Protein AF-A0A7S1STU2-F1 (afdb_monomer_lite)

Organism: NCBI:txid63592

Radius of gyration: 43.23 Å; chains: 1; bounding box: 69×35×145 Å

pLDDT: mean 74.56, std 16.42, range [31.19, 96.56]

InterPro domains:
  IPR001893 Cysteine-rich Golgi apparatus protein 1 repeat [PF00839] (4-63)
  IPR039728 Golgi apparatus protein 1 [PTHR11884] (2-192)

Foldseek 3Di:
DDDPVVVVVVVVLVLVCQQFQVSQVQLCVQCVVVCVVFPDPVVCPPHNGNSSLLRCLQCLVVGDPSNNVSLLVSLLQCLQLPDAPGRNQPLCNVVCVVFVVPVPDDSVPDHGCSSLVRCVVVLLPRDPSNNCNSCPDPVVSVVVSVVVCVVRVCPPPVVVVVVVVVVVVVVVCVVVVVVVCCVVVVVVVVVVVVVVVVVVPCPVVVVVCVVVVVVVVVVVVVVVCVVVVVVVVPDDDDDDDDD

Sequence (243 aa):
DFPPECFNAMEEVIEKSSTRFYLNPRVKTMCNEDVNRFCRWSDMGSDPDSSILSCLAKKIQETQPECRRELVRVVRLQLWRYKAGMPLTSPCDGDAMRFCEIGTVAGPFLQSGYVSNCLMKNSAEVSRGCWALISLPDSEGVRAAAKLEAKYWHKEFAEEHSKEWLRTVANDVEGKLHQRLHGSLQQQVERDVERAFKKSGPAWMMPILIICGGLVALGGVAWYSYVKGHIRSGVTVVKDGRA

Structure (mmCIF, N/CA/C/O backbone):
data_AF-A0A7S1STU2-F1
#
_entry.id   AF-A0A7S1STU2-F1
#
loop_
_atom_site.group_PDB
_atom_site.id
_atom_site.type_symbol
_atom_site.label_atom_id
_atom_site.label_alt_id
_atom_site.label_comp_id
_atom_site.label_asym_id
_atom_site.label_entity_id
_atom_site.label_seq_id
_atom_site.pdbx_PDB_ins_code
_atom_site.Cartn_x
_atom_site.Cartn_y
_atom_site.Cartn_z
_atom_site.occupancy
_atom_site.B_iso_or_equiv
_atom_site.auth_seq_id
_atom_site.auth_comp_id
_atom_site.auth_asym_id
_atom_site.auth_atom_id
_atom_site.pdbx_PDB_model_num
ATOM 1 N N . ASP A 1 1 ? 9.498 10.107 -34.490 1.00 71.38 1 ASP A N 1
ATOM 2 C CA . ASP A 1 1 ? 9.266 8.905 -33.665 1.00 71.38 1 ASP A CA 1
ATOM 3 C C . ASP A 1 1 ? 10.254 8.834 -32.520 1.00 71.38 1 ASP A C 1
ATOM 5 O O . ASP A 1 1 ? 11.380 9.297 -32.664 1.00 71.38 1 ASP A O 1
ATOM 9 N N . PHE A 1 2 ? 9.809 8.344 -31.366 1.00 72.88 2 PHE A N 1
ATOM 10 C CA . PHE A 1 2 ? 10.649 8.203 -30.178 1.00 72.88 2 PHE A CA 1
ATOM 11 C C . PHE A 1 2 ? 11.538 6.948 -30.323 1.00 72.88 2 PHE A C 1
ATOM 13 O O . PHE A 1 2 ? 10.978 5.882 -30.587 1.00 72.88 2 PHE A O 1
ATOM 20 N N . PRO A 1 3 ? 12.883 7.032 -30.203 1.00 91.25 3 PRO A N 1
ATOM 21 C CA . PRO A 1 3 ? 13.769 5.893 -30.459 1.00 91.25 3 PRO A CA 1
ATOM 22 C C . PRO A 1 3 ? 13.502 4.705 -29.517 1.00 91.25 3 PRO A C 1
ATOM 24 O O . PRO A 1 3 ? 13.367 4.918 -28.305 1.00 91.25 3 PRO A O 1
ATOM 27 N N . PRO A 1 4 ? 13.462 3.459 -30.026 1.00 86.38 4 PRO A N 1
ATOM 28 C CA . PRO A 1 4 ? 13.152 2.282 -29.213 1.00 86.38 4 PRO A CA 1
ATOM 29 C C . PRO A 1 4 ? 14.193 2.028 -28.113 1.00 86.38 4 PRO A C 1
ATOM 31 O O . PRO A 1 4 ? 13.844 1.576 -27.024 1.00 86.38 4 PRO A O 1
ATOM 34 N N . GLU A 1 5 ? 15.459 2.378 -28.337 1.00 90.88 5 GLU A N 1
ATOM 35 C CA . GLU A 1 5 ? 16.525 2.253 -27.338 1.00 90.88 5 GLU A CA 1
ATOM 36 C C . GLU A 1 5 ? 16.286 3.189 -26.148 1.00 90.88 5 GLU A C 1
ATOM 38 O O . GLU A 1 5 ? 16.468 2.801 -24.994 1.00 90.88 5 GLU A O 1
ATOM 43 N N . CYS A 1 6 ? 15.826 4.414 -26.422 1.00 84.62 6 CYS A N 1
ATOM 44 C CA . CYS A 1 6 ? 15.496 5.388 -25.386 1.00 84.62 6 CYS A CA 1
ATOM 45 C C . CYS A 1 6 ? 14.267 4.940 -24.583 1.00 84.62 6 CYS A C 1
ATOM 47 O O . CYS A 1 6 ? 14.261 5.041 -23.357 1.00 84.62 6 CYS A O 1
ATOM 49 N N . PHE A 1 7 ? 13.264 4.376 -25.260 1.00 80.25 7 PHE A N 1
ATOM 50 C CA . PHE A 1 7 ? 12.076 3.814 -24.616 1.00 80.25 7 PHE A CA 1
ATOM 51 C C . PHE A 1 7 ? 12.419 2.680 -23.649 1.00 80.25 7 PHE A C 1
ATOM 53 O O . PHE A 1 7 ? 12.007 2.715 -22.491 1.00 80.25 7 PHE A O 1
ATOM 60 N N . ASN A 1 8 ? 13.237 1.724 -24.089 1.00 81.31 8 ASN A N 1
ATOM 61 C CA . ASN A 1 8 ? 13.649 0.598 -23.255 1.00 81.31 8 ASN A CA 1
ATOM 62 C C . ASN A 1 8 ? 14.482 1.054 -22.049 1.00 81.31 8 ASN A C 1
ATOM 64 O O . ASN A 1 8 ? 14.244 0.598 -20.931 1.00 81.31 8 ASN A O 1
ATOM 68 N N . ALA A 1 9 ? 15.407 1.998 -22.252 1.00 86.12 9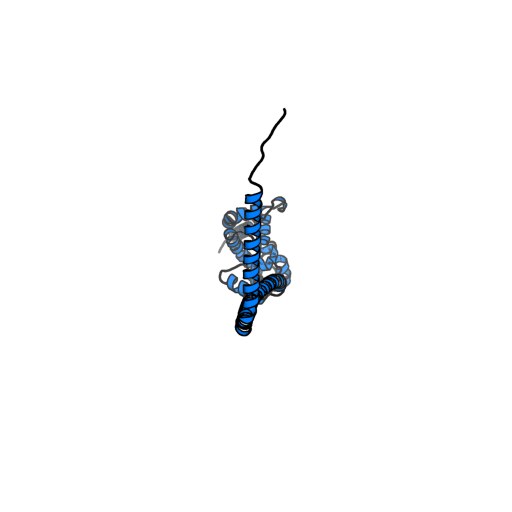 ALA A N 1
ATOM 69 C CA . ALA A 1 9 ? 16.196 2.567 -21.162 1.00 86.12 9 ALA A CA 1
ATOM 70 C C . ALA A 1 9 ? 15.313 3.293 -20.130 1.00 86.12 9 ALA A C 1
ATOM 72 O O . ALA A 1 9 ? 15.545 3.190 -18.925 1.00 86.12 9 ALA A O 1
ATOM 73 N N . MET A 1 10 ? 14.277 4.006 -20.581 1.00 76.69 10 MET A N 1
ATOM 74 C CA . MET A 1 10 ? 13.321 4.654 -19.683 1.00 76.69 10 MET A CA 1
ATOM 75 C C . MET A 1 10 ? 12.500 3.644 -18.878 1.00 76.69 10 MET A C 1
ATOM 77 O O . MET A 1 10 ? 12.377 3.812 -17.665 1.00 76.69 10 MET A O 1
ATOM 81 N N . GLU A 1 11 ? 11.961 2.602 -19.513 1.00 75.69 11 GLU A N 1
ATOM 82 C CA . GLU A 1 11 ? 11.193 1.562 -18.812 1.00 75.69 11 GLU A CA 1
ATOM 83 C C . GLU A 1 11 ? 12.061 0.822 -17.779 1.00 75.69 11 GLU A C 1
ATOM 85 O O . GLU A 1 11 ? 11.609 0.604 -16.655 1.00 75.69 11 GLU A O 1
ATOM 90 N N . GLU A 1 12 ? 13.337 0.550 -18.078 1.00 84.62 12 GLU A N 1
ATOM 91 C CA . GLU A 1 12 ? 14.275 -0.040 -17.112 1.00 84.62 12 GLU A CA 1
ATOM 92 C C . GLU A 1 12 ? 14.489 0.857 -15.880 1.00 84.62 12 GLU A C 1
ATOM 94 O O . GLU A 1 12 ? 14.479 0.387 -14.737 1.00 84.62 12 GLU A O 1
ATOM 99 N N . VAL A 1 13 ? 14.670 2.165 -16.090 1.00 81.62 13 VAL A N 1
ATOM 100 C CA . VAL A 1 13 ? 14.821 3.133 -14.993 1.00 81.62 13 VAL A CA 1
ATOM 101 C C . VAL A 1 13 ? 13.545 3.208 -14.157 1.00 81.62 13 VAL A C 1
ATOM 103 O O . VAL A 1 13 ? 13.618 3.214 -12.924 1.00 81.62 13 VAL A O 1
ATOM 106 N N . ILE A 1 14 ? 12.377 3.228 -14.804 1.00 77.19 14 ILE A N 1
ATOM 107 C CA . ILE A 1 14 ? 11.076 3.237 -14.128 1.00 77.19 14 ILE A CA 1
ATOM 108 C C . ILE A 1 14 ? 10.929 1.976 -13.273 1.00 77.19 14 ILE A C 1
ATOM 110 O O . ILE A 1 14 ? 10.637 2.084 -12.079 1.00 77.19 14 ILE A O 1
ATOM 114 N N . GLU A 1 15 ? 11.209 0.800 -13.829 1.00 80.19 15 GLU A N 1
ATOM 115 C CA . GLU A 1 15 ? 11.114 -0.474 -13.119 1.00 80.19 15 GLU A CA 1
ATOM 116 C C . GLU A 1 15 ? 12.053 -0.526 -11.905 1.00 80.19 15 GLU A C 1
ATOM 118 O O . GLU A 1 15 ? 11.617 -0.810 -10.784 1.00 80.19 15 GLU A O 1
ATOM 123 N N . LYS A 1 16 ? 13.325 -0.154 -12.075 1.00 84.44 16 LYS A N 1
ATOM 124 C CA . LYS A 1 16 ? 14.280 -0.088 -10.958 1.00 84.44 16 LYS A CA 1
ATOM 125 C C . LYS A 1 16 ? 13.827 0.895 -9.884 1.00 84.44 16 LYS A C 1
ATOM 127 O O . LYS A 1 16 ? 13.886 0.575 -8.698 1.00 84.44 16 LYS A O 1
ATOM 132 N N . SER A 1 17 ? 13.336 2.070 -10.279 1.00 78.75 17 SER A N 1
ATOM 133 C CA . SER A 1 17 ? 12.831 3.064 -9.328 1.00 78.75 17 SER A CA 1
ATOM 134 C C . SER A 1 17 ? 11.609 2.557 -8.562 1.00 78.75 17 SER A C 1
ATOM 136 O O . SER A 1 17 ? 11.447 2.859 -7.390 1.00 78.75 17 SER A O 1
ATOM 138 N N . SER A 1 18 ? 10.773 1.727 -9.180 1.00 80.25 18 SER A N 1
ATOM 139 C CA . SER A 1 18 ? 9.541 1.226 -8.570 1.00 80.25 18 SER A CA 1
ATOM 140 C C . SER A 1 18 ? 9.755 0.093 -7.555 1.00 80.25 18 SER A C 1
ATOM 142 O O . SER A 1 18 ? 8.873 -0.174 -6.736 1.00 80.25 18 SER A O 1
ATOM 144 N N . THR A 1 19 ? 10.929 -0.543 -7.578 1.00 88.06 19 THR A N 1
ATOM 145 C CA . THR A 1 19 ? 11.264 -1.698 -6.732 1.00 88.06 19 THR A CA 1
ATOM 146 C C . THR A 1 19 ? 12.280 -1.386 -5.635 1.00 88.06 19 THR A C 1
ATOM 148 O O . THR A 1 19 ? 12.422 -2.177 -4.710 1.00 88.06 19 THR A O 1
ATOM 151 N N . ARG A 1 20 ? 12.962 -0.235 -5.692 1.00 90.25 20 ARG A N 1
ATOM 152 C CA . ARG A 1 20 ? 14.055 0.125 -4.775 1.00 90.25 20 ARG A CA 1
ATOM 153 C C . ARG A 1 20 ? 13.712 1.321 -3.899 1.00 90.25 20 ARG A C 1
ATOM 155 O O . ARG A 1 20 ? 13.418 2.408 -4.401 1.00 90.25 20 ARG A O 1
ATOM 162 N N . PHE A 1 21 ? 13.800 1.155 -2.584 1.00 92.62 21 PHE A N 1
ATOM 163 C CA . PHE A 1 21 ? 13.567 2.223 -1.615 1.00 92.62 21 PHE A CA 1
ATOM 164 C C . PHE A 1 21 ? 14.488 3.431 -1.838 1.00 92.62 21 PHE A C 1
ATOM 166 O O . PHE A 1 21 ? 14.012 4.567 -1.915 1.00 92.62 21 PHE A O 1
ATOM 173 N N . TYR A 1 22 ? 15.793 3.213 -2.017 1.00 90.88 22 TYR A N 1
ATOM 174 C CA . TYR A 1 22 ? 16.765 4.303 -2.152 1.00 90.88 22 TYR A CA 1
ATOM 175 C C . TYR A 1 22 ? 16.643 5.094 -3.460 1.00 90.88 22 TYR A C 1
ATOM 177 O O . TYR A 1 22 ? 17.135 6.222 -3.524 1.00 90.88 22 TYR A O 1
ATOM 185 N N . LEU A 1 23 ? 15.950 4.553 -4.468 1.00 88.44 23 LEU A N 1
ATOM 186 C CA . LEU A 1 23 ? 15.658 5.243 -5.729 1.00 88.44 23 LEU A CA 1
ATOM 187 C C . LEU A 1 23 ? 14.374 6.090 -5.678 1.00 88.44 23 LEU A C 1
ATOM 189 O O . LEU A 1 23 ? 14.027 6.738 -6.663 1.00 88.44 23 LEU A O 1
ATOM 193 N N . ASN A 1 24 ? 13.693 6.147 -4.528 1.00 86.56 24 ASN A N 1
ATOM 194 C CA . ASN A 1 24 ? 12.531 7.003 -4.303 1.00 86.56 24 ASN A CA 1
ATOM 195 C C . ASN A 1 24 ? 12.865 8.113 -3.294 1.00 86.56 24 ASN A C 1
ATOM 197 O O . ASN A 1 24 ? 12.570 7.962 -2.110 1.00 86.56 24 ASN A O 1
ATOM 201 N N . PRO A 1 25 ? 13.431 9.260 -3.713 1.00 88.31 25 PRO A N 1
ATOM 202 C CA . PRO A 1 25 ? 13.940 10.270 -2.783 1.00 88.31 25 PRO A CA 1
ATOM 203 C C . PRO A 1 25 ? 12.862 10.814 -1.836 1.00 88.31 25 PRO A C 1
ATOM 205 O O . PRO A 1 25 ? 13.122 10.980 -0.651 1.00 88.31 25 PRO A O 1
ATOM 208 N N . ARG A 1 26 ? 11.629 11.028 -2.318 1.00 86.56 26 ARG A N 1
ATOM 209 C CA . ARG A 1 26 ? 10.515 11.481 -1.465 1.00 86.56 26 ARG A CA 1
ATOM 210 C C . ARG A 1 26 ? 10.109 10.433 -0.428 1.00 86.56 26 ARG A C 1
ATOM 212 O O . ARG A 1 26 ? 9.982 10.768 0.744 1.00 86.56 26 ARG A O 1
ATOM 219 N N . VAL A 1 27 ? 9.957 9.175 -0.849 1.00 90.81 27 VAL A N 1
ATOM 220 C CA . VAL A 1 27 ? 9.624 8.059 0.054 1.00 90.81 27 VAL A CA 1
ATOM 221 C C . VAL A 1 27 ? 10.736 7.882 1.081 1.00 90.81 27 VAL A C 1
ATOM 223 O O . VAL A 1 27 ? 10.457 7.838 2.271 1.00 90.81 27 VAL A O 1
ATOM 226 N N . LYS A 1 28 ? 11.998 7.873 0.644 1.00 93.44 28 LYS A N 1
ATOM 227 C CA . LYS A 1 28 ? 13.162 7.756 1.522 1.00 93.44 28 LYS A CA 1
ATOM 228 C C . LYS A 1 28 ? 13.169 8.830 2.604 1.00 93.44 28 LYS A C 1
ATOM 230 O O . LYS A 1 28 ? 13.309 8.501 3.777 1.00 93.44 28 LYS A O 1
ATOM 235 N N . THR A 1 29 ? 13.012 10.096 2.220 1.00 93.12 29 THR A N 1
ATOM 236 C CA . THR A 1 29 ? 13.060 11.210 3.173 1.00 93.12 29 THR A CA 1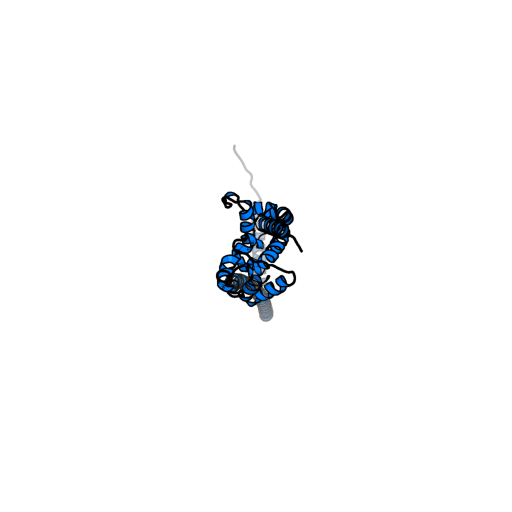
ATOM 237 C C . THR A 1 29 ? 11.903 11.152 4.167 1.00 93.12 29 THR A C 1
ATOM 239 O O . THR A 1 29 ? 12.126 11.375 5.350 1.00 93.12 29 THR A O 1
ATOM 242 N N . MET A 1 30 ? 10.684 10.835 3.716 1.00 94.25 30 MET A N 1
ATOM 243 C CA . MET A 1 30 ? 9.500 10.842 4.587 1.00 94.25 30 MET A CA 1
ATOM 244 C C . MET A 1 30 ? 9.343 9.567 5.429 1.00 94.25 30 MET A C 1
ATOM 246 O O . MET A 1 30 ? 8.717 9.621 6.478 1.00 94.25 30 MET A O 1
ATOM 250 N N . CYS A 1 31 ? 9.885 8.427 4.992 1.00 95.12 31 CYS A N 1
ATOM 251 C CA . CYS A 1 31 ? 9.682 7.128 5.642 1.00 95.12 31 CYS A CA 1
ATOM 252 C C . CYS A 1 31 ? 10.868 6.640 6.475 1.00 95.12 31 CYS A C 1
ATOM 254 O O . CYS A 1 31 ? 10.797 5.546 7.024 1.00 95.12 31 CYS A O 1
ATOM 256 N N . ASN A 1 32 ? 11.962 7.398 6.578 1.00 95.38 32 ASN A N 1
ATOM 257 C CA . ASN A 1 32 ? 13.178 6.921 7.245 1.00 95.38 32 ASN A CA 1
ATOM 258 C C . ASN A 1 32 ? 12.936 6.504 8.711 1.00 95.38 32 ASN A C 1
ATOM 260 O O . ASN A 1 32 ? 13.450 5.485 9.166 1.00 95.38 32 ASN A O 1
ATOM 264 N N . GLU A 1 33 ? 12.115 7.260 9.442 1.00 95.94 33 GLU A N 1
ATOM 265 C CA . GLU A 1 33 ? 11.746 6.929 10.824 1.00 95.94 33 GLU A CA 1
ATOM 266 C C . GLU A 1 33 ? 10.892 5.659 10.907 1.00 95.94 33 GLU A C 1
ATOM 268 O O . GLU A 1 33 ? 11.151 4.789 11.738 1.00 95.94 33 GLU A O 1
ATOM 273 N N . ASP A 1 34 ? 9.919 5.512 10.006 1.00 96.56 34 ASP A N 1
ATOM 274 C CA . ASP A 1 34 ? 9.066 4.325 9.932 1.00 96.56 34 ASP A CA 1
ATOM 275 C C . ASP A 1 34 ? 9.859 3.069 9.544 1.00 96.56 34 ASP A C 1
ATOM 277 O O . ASP A 1 34 ? 9.600 1.994 10.083 1.00 96.56 34 ASP A O 1
ATOM 281 N N . VAL A 1 35 ? 10.869 3.192 8.676 1.00 95.31 35 VAL A N 1
ATOM 282 C CA . VAL A 1 35 ? 11.789 2.088 8.356 1.00 95.31 35 VAL A CA 1
ATOM 283 C C . VAL A 1 35 ? 12.518 1.627 9.613 1.00 95.31 35 VAL A C 1
ATOM 285 O O . VAL A 1 35 ? 12.481 0.440 9.924 1.00 95.31 35 VAL A O 1
ATOM 288 N N . ASN A 1 36 ? 13.102 2.552 10.378 1.00 93.75 36 ASN A N 1
ATOM 289 C CA . ASN A 1 36 ? 13.799 2.217 11.624 1.00 93.75 36 ASN A CA 1
ATOM 290 C C . ASN A 1 36 ? 12.861 1.614 12.683 1.00 93.75 36 ASN A C 1
ATOM 292 O O . ASN A 1 36 ? 13.288 0.803 13.504 1.00 93.75 36 ASN A O 1
ATOM 296 N N . ARG A 1 37 ? 11.581 2.005 12.671 1.00 94.88 37 ARG A N 1
ATOM 297 C CA . ARG A 1 37 ? 10.570 1.533 13.621 1.00 94.88 37 ARG A CA 1
ATOM 298 C C . ARG A 1 37 ? 10.021 0.149 13.279 1.00 94.88 37 ARG A C 1
ATOM 300 O O . ARG A 1 37 ? 9.825 -0.661 14.184 1.00 94.88 37 ARG A O 1
ATOM 307 N N . PHE A 1 38 ? 9.719 -0.107 12.007 1.00 93.88 38 PHE A N 1
ATOM 308 C CA . PHE A 1 38 ? 8.972 -1.295 11.585 1.00 93.88 38 PHE A CA 1
ATOM 309 C C . PHE A 1 38 ? 9.826 -2.353 10.895 1.00 93.88 38 PHE A C 1
ATOM 311 O O . PHE A 1 38 ? 9.520 -3.540 11.006 1.00 93.88 38 PHE A O 1
ATOM 318 N N . CYS A 1 39 ? 10.872 -1.949 10.179 1.00 92.62 39 CYS A N 1
ATOM 319 C CA . CYS A 1 39 ? 11.567 -2.816 9.241 1.00 92.62 39 CYS A CA 1
ATOM 320 C C . CYS A 1 39 ? 12.945 -3.199 9.778 1.00 92.62 39 CYS A C 1
ATOM 322 O O . CYS A 1 39 ? 13.883 -2.405 9.776 1.00 92.62 39 CYS A O 1
ATOM 324 N N . ARG A 1 40 ? 13.077 -4.444 10.244 1.00 87.12 40 ARG A N 1
ATOM 325 C CA . ARG A 1 40 ? 14.341 -4.965 10.770 1.00 87.12 40 ARG A CA 1
ATOM 326 C C . ARG A 1 40 ? 15.218 -5.476 9.643 1.00 87.12 40 ARG A C 1
ATOM 328 O O . ARG A 1 40 ? 14.768 -6.251 8.806 1.00 87.12 40 ARG A O 1
ATOM 335 N N . TRP A 1 41 ? 16.497 -5.124 9.688 1.00 78.94 41 TRP A N 1
ATOM 336 C CA . TRP A 1 41 ? 17.484 -5.595 8.716 1.00 78.94 41 TRP A CA 1
ATOM 337 C C . TRP A 1 41 ? 17.631 -7.126 8.692 1.00 78.94 41 TRP A C 1
ATOM 339 O O . TRP A 1 41 ? 17.901 -7.705 7.645 1.00 78.94 41 TRP A O 1
ATOM 349 N N . SER A 1 42 ? 17.402 -7.798 9.827 1.00 76.94 42 SER A N 1
ATOM 350 C CA . SER A 1 42 ? 17.422 -9.266 9.926 1.00 76.94 42 SER A CA 1
ATOM 351 C C . SER A 1 42 ? 16.426 -9.954 8.994 1.00 76.94 42 SER A C 1
ATOM 353 O O . SER A 1 42 ? 16.655 -11.088 8.584 1.00 76.94 42 SER A O 1
ATOM 355 N N . ASP A 1 43 ? 15.339 -9.266 8.650 1.00 75.38 43 ASP A N 1
ATOM 356 C CA . ASP A 1 43 ? 14.215 -9.837 7.911 1.00 75.38 43 ASP A CA 1
ATOM 357 C C . ASP A 1 43 ? 14.352 -9.580 6.395 1.00 75.38 43 ASP A C 1
ATOM 359 O O . ASP A 1 43 ? 13.489 -9.974 5.614 1.00 75.38 43 ASP A O 1
ATOM 363 N N . MET A 1 44 ? 15.433 -8.909 5.971 1.00 77.12 44 MET A N 1
ATOM 364 C CA . MET A 1 44 ? 15.583 -8.317 4.636 1.00 77.12 44 MET A CA 1
ATOM 365 C C . MET A 1 44 ? 16.366 -9.155 3.611 1.00 77.12 44 MET A C 1
ATOM 367 O O . MET A 1 44 ? 16.609 -8.693 2.496 1.00 77.12 44 MET A O 1
ATOM 371 N N . GLY A 1 45 ? 16.720 -10.400 3.941 1.00 77.62 45 GLY A N 1
ATOM 372 C CA . GLY A 1 45 ? 17.324 -11.346 2.996 1.00 77.62 45 GLY A CA 1
ATOM 373 C C . GLY A 1 45 ? 18.522 -10.778 2.215 1.00 77.62 45 GLY A C 1
ATOM 374 O O . GLY A 1 45 ? 19.364 -10.073 2.766 1.00 77.62 45 GLY A O 1
ATOM 375 N N . SER A 1 46 ? 18.611 -11.112 0.924 1.00 77.75 46 SER A N 1
ATOM 376 C CA . SER A 1 46 ? 19.711 -10.713 0.031 1.00 77.75 46 SER A CA 1
ATOM 377 C C . SER A 1 46 ? 19.490 -9.390 -0.714 1.00 77.75 46 SER A C 1
ATOM 379 O O . SER A 1 46 ? 20.437 -8.880 -1.309 1.00 77.75 46 SER A O 1
ATOM 381 N N . ASP A 1 47 ? 18.272 -8.836 -0.707 1.00 82.12 47 ASP A N 1
ATOM 382 C CA . ASP A 1 47 ? 17.955 -7.545 -1.338 1.00 82.12 47 ASP A CA 1
ATOM 383 C C . ASP A 1 47 ? 1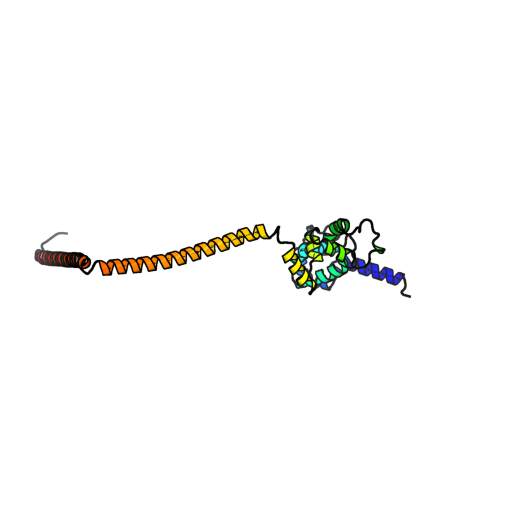7.228 -6.622 -0.347 1.00 82.12 47 ASP A C 1
ATOM 385 O O . ASP A 1 47 ? 15.991 -6.576 -0.299 1.00 82.12 47 ASP A O 1
ATOM 389 N N . PRO A 1 48 ? 17.991 -5.881 0.475 1.00 81.50 48 PRO A N 1
ATOM 390 C CA . PRO A 1 48 ? 17.406 -5.050 1.514 1.00 81.50 48 PRO A CA 1
ATOM 391 C C . PRO A 1 48 ? 16.579 -3.891 0.970 1.00 81.50 48 PRO A C 1
ATOM 393 O O . PRO A 1 48 ? 15.584 -3.492 1.569 1.00 81.50 48 PRO A O 1
ATOM 396 N N . ASP A 1 49 ? 16.959 -3.374 -0.194 1.00 84.25 49 ASP A N 1
ATOM 397 C CA . ASP A 1 49 ? 16.374 -2.174 -0.782 1.00 84.25 49 ASP A CA 1
ATOM 398 C C . ASP A 1 49 ? 14.913 -2.400 -1.218 1.00 84.25 49 ASP A C 1
ATOM 400 O O . ASP A 1 49 ? 14.038 -1.572 -0.951 1.00 84.25 49 ASP A O 1
ATOM 404 N N . SER A 1 50 ? 14.623 -3.555 -1.828 1.00 83.25 50 SER A N 1
ATOM 405 C CA . SER A 1 50 ? 13.254 -3.960 -2.185 1.00 83.25 50 SER A CA 1
ATOM 406 C C . SER A 1 50 ? 12.457 -4.492 -0.990 1.00 83.25 50 SER A C 1
ATOM 408 O O . SER A 1 50 ? 11.239 -4.285 -0.888 1.00 83.25 50 SER A O 1
ATOM 410 N N . SER A 1 51 ? 13.145 -5.106 -0.025 1.00 89.94 51 SER A N 1
ATOM 411 C CA . SER A 1 51 ? 12.537 -5.616 1.207 1.00 89.94 51 SER A CA 1
ATOM 412 C C . SER A 1 51 ? 11.982 -4.500 2.098 1.00 89.94 51 SER A C 1
ATOM 414 O O . SER A 1 51 ? 10.926 -4.680 2.709 1.00 89.94 51 SER A O 1
ATOM 416 N N . ILE A 1 52 ? 12.623 -3.322 2.125 1.00 94.31 52 ILE A N 1
ATOM 417 C CA . ILE A 1 52 ? 12.124 -2.144 2.858 1.00 94.31 52 ILE A CA 1
ATOM 418 C C . ILE A 1 52 ? 10.730 -1.741 2.368 1.00 94.31 52 ILE A C 1
ATOM 420 O O . ILE A 1 52 ? 9.814 -1.584 3.177 1.00 94.31 52 ILE A O 1
ATOM 424 N N . LEU A 1 53 ? 10.541 -1.604 1.052 1.00 94.06 53 LEU A N 1
ATOM 425 C CA . LEU A 1 53 ? 9.244 -1.222 0.489 1.00 94.06 53 LEU A CA 1
ATOM 426 C C . LEU A 1 53 ? 8.167 -2.269 0.802 1.00 94.06 53 LEU A C 1
ATOM 428 O O . LEU A 1 53 ? 7.065 -1.912 1.214 1.00 94.06 53 LEU A O 1
ATOM 432 N N . SER A 1 54 ? 8.504 -3.555 0.686 1.00 93.19 54 SER A N 1
ATOM 433 C CA . SER A 1 54 ? 7.589 -4.659 1.012 1.00 93.19 54 SER A CA 1
ATOM 434 C C . SER A 1 54 ? 7.185 -4.669 2.492 1.00 93.19 54 SER A C 1
ATOM 436 O O . SER A 1 54 ? 6.033 -4.943 2.831 1.00 93.19 54 SER A O 1
ATOM 438 N N . CYS A 1 55 ? 8.120 -4.351 3.391 1.00 94.44 55 CYS A N 1
ATOM 439 C CA . CYS A 1 55 ? 7.842 -4.194 4.815 1.00 94.44 55 CYS A CA 1
ATOM 440 C C . CYS A 1 55 ? 6.885 -3.020 5.076 1.00 94.44 55 CYS A C 1
ATOM 442 O O . CYS A 1 55 ? 5.856 -3.197 5.734 1.00 94.44 55 CYS A O 1
ATOM 444 N N . LEU A 1 56 ? 7.183 -1.843 4.514 1.00 94.50 56 LEU A N 1
ATOM 445 C CA . LEU A 1 56 ? 6.352 -0.648 4.665 1.00 94.50 56 LEU A CA 1
ATOM 446 C C . LEU A 1 56 ? 4.930 -0.862 4.127 1.00 94.50 56 LEU A C 1
ATOM 448 O O . LEU A 1 56 ? 3.973 -0.413 4.752 1.00 94.50 56 LEU A O 1
ATOM 452 N N . ALA A 1 57 ? 4.766 -1.602 3.026 1.00 92.81 57 ALA A N 1
ATOM 453 C CA . ALA A 1 57 ? 3.455 -1.928 2.460 1.00 92.81 57 ALA A CA 1
ATOM 454 C C . ALA A 1 57 ? 2.542 -2.655 3.462 1.00 92.81 57 ALA A C 1
ATOM 456 O O . ALA A 1 57 ? 1.371 -2.310 3.608 1.00 92.81 57 ALA A O 1
ATOM 457 N N . LYS A 1 58 ? 3.091 -3.613 4.219 1.00 91.44 58 LYS A N 1
ATOM 458 C CA . LYS A 1 58 ? 2.354 -4.365 5.253 1.00 91.44 58 LYS A CA 1
ATOM 459 C C . LYS A 1 58 ? 1.978 -3.505 6.463 1.00 91.44 58 LYS A C 1
ATOM 461 O O . LYS A 1 58 ? 1.089 -3.881 7.224 1.00 91.44 58 LYS A O 1
ATOM 466 N N . LYS A 1 59 ? 2.666 -2.377 6.656 1.00 92.12 59 LYS A N 1
ATOM 467 C CA . LYS A 1 59 ? 2.544 -1.477 7.811 1.00 92.12 59 LYS A CA 1
ATOM 468 C C . LYS A 1 59 ? 2.017 -0.092 7.455 1.00 92.12 59 LYS A C 1
ATOM 470 O O . LYS A 1 59 ? 2.002 0.786 8.308 1.00 92.12 59 LYS A O 1
ATOM 475 N N . ILE A 1 60 ? 1.507 0.096 6.240 1.00 89.81 60 ILE A N 1
ATOM 476 C CA . ILE A 1 60 ? 1.126 1.406 5.693 1.00 89.81 60 ILE A CA 1
ATOM 477 C C . ILE A 1 60 ? 0.077 2.163 6.529 1.00 89.81 60 ILE A C 1
ATOM 479 O O . ILE A 1 60 ? 0.062 3.389 6.552 1.00 89.81 60 ILE A O 1
ATOM 483 N N . GLN A 1 61 ? -0.787 1.454 7.261 1.00 87.25 61 GLN A N 1
ATOM 484 C CA . GLN A 1 61 ? -1.775 2.060 8.168 1.00 87.25 61 GLN A CA 1
ATOM 485 C C . GLN A 1 61 ? -1.170 2.507 9.512 1.00 87.25 61 GLN A C 1
ATOM 487 O O . GLN A 1 61 ? -1.752 3.340 10.206 1.00 87.25 61 GLN A O 1
ATOM 492 N N . GLU A 1 62 ? -0.001 1.977 9.875 1.00 89.44 62 GLU A N 1
ATOM 493 C CA . GLU A 1 62 ? 0.732 2.265 11.114 1.00 89.44 62 GLU A CA 1
ATOM 494 C C . GLU A 1 62 ? 1.841 3.319 10.902 1.00 89.44 62 GLU A C 1
ATOM 496 O O . GLU A 1 62 ? 2.323 3.891 11.881 1.00 89.44 62 GLU A O 1
ATOM 501 N N . THR A 1 63 ? 2.223 3.610 9.647 1.00 90.75 63 THR A N 1
ATOM 502 C CA . THR A 1 63 ? 3.248 4.617 9.310 1.00 90.75 63 THR A CA 1
ATOM 503 C C . THR A 1 63 ? 2.802 6.036 9.633 1.00 90.75 63 THR A C 1
ATOM 505 O O . THR A 1 63 ? 1.603 6.342 9.651 1.00 90.75 63 THR A O 1
ATOM 508 N N . GLN A 1 64 ? 3.767 6.934 9.817 1.00 91.38 64 GLN A N 1
ATOM 509 C CA . GLN A 1 64 ? 3.505 8.356 9.999 1.00 91.38 64 GLN A CA 1
ATOM 510 C C . GLN A 1 64 ? 2.732 8.947 8.803 1.00 91.38 64 GLN A C 1
ATOM 512 O O . GLN A 1 64 ? 2.860 8.447 7.677 1.00 91.38 64 GLN A O 1
ATOM 517 N N . PRO A 1 65 ? 1.920 10.004 9.007 1.00 87.50 65 PRO A N 1
ATOM 518 C CA . PRO A 1 65 ? 1.117 10.611 7.943 1.00 87.50 65 PRO A CA 1
ATOM 519 C C . PRO A 1 65 ? 1.937 11.033 6.716 1.00 87.50 65 PRO A C 1
ATOM 521 O O . PRO A 1 65 ? 1.503 10.839 5.581 1.00 87.50 65 PRO A O 1
ATOM 524 N N . GLU A 1 66 ? 3.131 11.579 6.929 1.00 86.31 66 GLU A N 1
ATOM 525 C CA . GLU A 1 66 ? 4.067 12.036 5.901 1.00 86.31 66 GLU A CA 1
ATOM 526 C C . GLU A 1 66 ? 4.533 10.873 5.025 1.00 86.31 66 GLU A C 1
ATOM 528 O O . GLU A 1 66 ? 4.377 10.922 3.801 1.00 86.31 66 GLU A O 1
ATOM 533 N N . CYS A 1 67 ? 5.031 9.806 5.653 1.00 93.38 67 CYS A N 1
ATOM 534 C CA . CYS A 1 67 ? 5.427 8.585 4.962 1.00 93.38 67 CYS A CA 1
ATOM 535 C C . CYS A 1 67 ? 4.241 7.952 4.231 1.00 93.38 67 CYS A C 1
ATOM 537 O O . CYS A 1 67 ? 4.330 7.626 3.045 1.00 93.38 67 CYS A O 1
ATOM 539 N N . ARG A 1 68 ? 3.094 7.840 4.913 1.00 91.06 68 ARG A N 1
ATOM 540 C CA . ARG A 1 68 ? 1.876 7.240 4.362 1.00 91.06 68 ARG A CA 1
ATOM 541 C C . ARG A 1 68 ? 1.441 7.942 3.084 1.00 91.06 68 ARG A C 1
ATOM 543 O O . ARG A 1 68 ? 1.139 7.269 2.105 1.00 91.06 68 ARG A O 1
ATOM 550 N N . ARG A 1 69 ? 1.441 9.280 3.057 1.00 86.50 69 ARG A N 1
ATOM 551 C CA . ARG A 1 69 ? 1.085 10.063 1.860 1.00 86.50 69 ARG A CA 1
ATOM 552 C C . ARG A 1 69 ? 1.970 9.718 0.660 1.00 86.50 69 ARG A C 1
ATOM 554 O O . ARG A 1 69 ? 1.448 9.519 -0.437 1.00 86.50 69 ARG A O 1
ATOM 561 N N . GLU A 1 70 ? 3.283 9.622 0.856 1.00 87.81 70 GLU A N 1
ATOM 562 C CA . GLU A 1 70 ? 4.210 9.286 -0.232 1.00 87.81 70 GLU A CA 1
ATOM 563 C C . GLU A 1 70 ? 4.097 7.822 -0.670 1.00 87.81 70 GLU A C 1
ATOM 565 O O . GLU A 1 70 ? 4.106 7.551 -1.872 1.00 87.81 70 GLU A O 1
ATOM 570 N N . LEU A 1 71 ? 3.916 6.884 0.266 1.00 91.56 71 LEU A N 1
ATOM 571 C CA . LEU A 1 71 ? 3.668 5.479 -0.065 1.00 91.56 71 LEU A CA 1
ATOM 572 C C . LEU A 1 71 ? 2.381 5.321 -0.876 1.00 91.56 71 LEU A C 1
ATOM 574 O O . LEU A 1 71 ? 2.397 4.684 -1.925 1.00 91.56 71 LEU A O 1
ATOM 578 N N . VAL A 1 72 ? 1.290 5.966 -0.456 1.00 88.50 72 VAL A N 1
ATOM 579 C CA . VAL A 1 72 ? -0.000 5.948 -1.164 1.00 88.50 72 VAL A CA 1
ATOM 580 C C . VAL A 1 72 ? 0.138 6.465 -2.594 1.00 88.50 72 VAL A C 1
ATOM 582 O O . VAL A 1 72 ? -0.417 5.871 -3.520 1.00 88.50 72 VAL A O 1
ATOM 585 N N . ARG A 1 73 ? 0.904 7.542 -2.805 1.00 84.81 73 ARG A N 1
ATOM 586 C CA . ARG A 1 73 ? 1.164 8.087 -4.145 1.00 84.81 73 ARG A CA 1
ATOM 587 C C . ARG A 1 73 ? 1.792 7.036 -5.064 1.00 84.81 73 ARG A C 1
ATOM 589 O O . ARG A 1 73 ? 1.377 6.914 -6.214 1.00 84.81 73 ARG A O 1
ATOM 596 N N . VAL A 1 74 ? 2.777 6.284 -4.571 1.00 86.25 74 VAL A N 1
ATOM 597 C CA . VAL A 1 74 ? 3.457 5.243 -5.358 1.00 86.25 74 VAL A CA 1
ATOM 598 C C . VAL A 1 74 ? 2.571 4.008 -5.529 1.00 86.25 74 VAL A C 1
ATOM 600 O O . VAL A 1 74 ? 2.448 3.512 -6.646 1.00 86.25 74 VAL A O 1
ATOM 603 N N . VAL A 1 75 ? 1.892 3.562 -4.469 1.00 91.38 75 VAL A N 1
ATOM 604 C CA . VAL A 1 75 ? 0.947 2.434 -4.500 1.00 91.38 75 VAL A CA 1
ATOM 605 C C . VAL A 1 75 ? -0.131 2.658 -5.556 1.00 91.38 75 VAL A C 1
ATOM 607 O O . VAL A 1 75 ? -0.393 1.758 -6.345 1.00 91.38 75 VAL A O 1
ATOM 610 N N . ARG A 1 76 ? -0.709 3.863 -5.655 1.00 85.75 76 ARG A N 1
ATOM 611 C CA . ARG A 1 76 ? -1.695 4.170 -6.704 1.00 85.75 76 ARG A CA 1
ATOM 612 C C . ARG A 1 76 ? -1.150 3.994 -8.109 1.00 85.75 76 ARG A C 1
ATOM 614 O O . ARG A 1 76 ? -1.826 3.417 -8.953 1.00 85.75 76 ARG A O 1
ATOM 621 N N . LEU A 1 77 ? 0.054 4.503 -8.363 1.00 81.50 77 LEU A N 1
ATOM 622 C CA . LEU A 1 77 ? 0.695 4.381 -9.671 1.00 81.50 77 LEU A CA 1
ATOM 623 C C . LEU A 1 77 ? 0.968 2.913 -10.009 1.00 81.50 77 LEU A C 1
ATOM 625 O O . LEU A 1 77 ? 0.732 2.496 -11.140 1.00 81.50 77 LEU A O 1
ATOM 629 N N . GLN A 1 78 ? 1.399 2.127 -9.021 1.00 87.00 78 GLN A N 1
ATOM 630 C CA . GLN A 1 78 ? 1.648 0.700 -9.196 1.00 87.00 78 GLN A CA 1
ATOM 631 C C . GLN A 1 78 ? 0.355 -0.098 -9.369 1.00 87.00 78 GLN A C 1
ATOM 633 O O . GLN A 1 78 ? 0.307 -0.943 -10.241 1.00 87.00 78 GLN A O 1
ATOM 638 N N . LEU A 1 79 ? -0.725 0.192 -8.641 1.00 87.38 79 LEU A N 1
ATOM 639 C CA . LEU A 1 79 ? -2.026 -0.456 -8.866 1.00 87.38 79 LEU A CA 1
ATOM 640 C C . LEU A 1 79 ? -2.643 -0.063 -10.218 1.00 87.38 79 LEU A C 1
ATOM 642 O O . LEU A 1 79 ? -3.344 -0.863 -10.840 1.00 87.38 79 LEU A O 1
ATOM 646 N N . TRP A 1 80 ? -2.384 1.160 -10.690 1.00 84.06 80 TRP A N 1
ATOM 647 C CA . TRP A 1 80 ? -2.801 1.618 -12.015 1.00 84.06 80 TRP A CA 1
ATOM 648 C C . TRP A 1 80 ? -2.047 0.887 -13.134 1.00 84.06 80 TRP A C 1
ATOM 650 O O . TRP A 1 80 ? -2.671 0.418 -14.083 1.00 84.06 80 TRP A O 1
ATOM 660 N N . ARG A 1 81 ? -0.723 0.733 -13.015 1.00 79.00 81 ARG A N 1
ATOM 661 C CA . ARG A 1 81 ? 0.118 -0.077 -13.918 1.00 79.00 81 ARG A CA 1
ATOM 662 C C . ARG A 1 81 ? 0.564 -1.360 -13.217 1.00 79.00 81 ARG A C 1
ATOM 664 O O . ARG A 1 81 ? 1.750 -1.565 -12.971 1.00 79.00 81 ARG A O 1
ATOM 671 N N . TYR A 1 82 ? -0.412 -2.187 -12.861 1.00 87.00 82 TYR A N 1
ATOM 672 C CA . TYR A 1 82 ? -0.182 -3.347 -12.010 1.00 87.00 82 TYR A CA 1
ATOM 673 C C . TYR A 1 82 ? 0.761 -4.377 -12.639 1.00 87.00 82 TYR A C 1
ATOM 675 O O . TYR A 1 82 ? 0.579 -4.797 -13.781 1.00 87.00 82 TYR A O 1
ATOM 683 N N . LYS A 1 83 ? 1.739 -4.816 -11.842 1.00 86.06 83 LYS A N 1
ATOM 684 C CA . LYS A 1 83 ? 2.660 -5.916 -12.128 1.00 86.06 83 LYS A CA 1
ATOM 685 C C . LYS A 1 83 ? 2.806 -6.751 -10.855 1.00 86.06 83 LYS A C 1
ATOM 687 O O . LYS A 1 83 ? 3.013 -6.195 -9.778 1.00 86.06 83 LYS A O 1
ATOM 692 N N . ALA A 1 84 ? 2.687 -8.069 -10.979 1.00 90.00 84 ALA A N 1
ATOM 693 C CA . ALA A 1 84 ? 2.893 -8.978 -9.854 1.00 90.00 84 ALA A CA 1
ATOM 694 C C . ALA A 1 84 ? 4.357 -8.940 -9.377 1.00 90.00 84 ALA A C 1
ATOM 696 O O . ALA A 1 84 ? 5.270 -8.728 -10.180 1.00 90.00 84 ALA A O 1
ATOM 697 N N . GLY A 1 85 ? 4.585 -9.152 -8.080 1.00 89.00 85 GLY A N 1
ATOM 698 C CA . GLY A 1 85 ? 5.914 -9.147 -7.463 1.00 89.00 85 GLY A CA 1
ATOM 699 C C . GLY A 1 85 ? 6.458 -7.754 -7.134 1.00 89.00 85 GLY A C 1
ATOM 700 O O . GLY A 1 85 ? 7.590 -7.625 -6.670 1.00 89.00 85 GLY A O 1
ATOM 701 N N . MET A 1 86 ? 5.672 -6.701 -7.353 1.00 90.81 86 MET A N 1
ATOM 702 C CA . MET A 1 86 ? 6.069 -5.336 -7.019 1.00 90.81 86 MET A CA 1
ATOM 703 C C . MET A 1 86 ? 6.014 -5.110 -5.499 1.00 90.81 86 MET A C 1
ATOM 705 O O . MET A 1 86 ? 4.974 -5.371 -4.896 1.00 90.81 86 MET A O 1
ATOM 709 N N . PRO A 1 87 ? 7.073 -4.582 -4.850 1.00 93.06 87 PRO A N 1
ATOM 710 C CA . PRO A 1 87 ? 7.169 -4.525 -3.389 1.00 93.06 87 PRO A CA 1
ATOM 711 C C . PRO A 1 87 ? 5.958 -3.902 -2.686 1.00 93.06 87 PRO A C 1
ATOM 713 O O . PRO A 1 87 ? 5.417 -4.486 -1.746 1.00 93.06 87 PRO A O 1
ATOM 716 N N . LEU A 1 88 ? 5.492 -2.746 -3.170 1.00 92.62 88 LEU A N 1
ATOM 717 C CA . LEU A 1 88 ? 4.418 -1.989 -2.523 1.00 92.62 88 LEU A CA 1
ATOM 718 C C . LEU A 1 88 ? 3.015 -2.541 -2.790 1.00 92.62 88 LEU A C 1
ATOM 720 O O . LEU A 1 88 ? 2.113 -2.269 -2.004 1.00 92.62 88 LEU A O 1
ATOM 724 N N . THR A 1 89 ? 2.822 -3.308 -3.865 1.00 93.44 89 THR A N 1
ATOM 725 C CA . THR A 1 89 ? 1.531 -3.931 -4.202 1.00 93.44 89 THR A CA 1
ATOM 726 C C . THR A 1 89 ? 1.513 -5.436 -3.980 1.00 93.44 89 THR A C 1
ATOM 728 O O . THR A 1 89 ? 0.462 -6.043 -4.152 1.00 93.44 89 THR A O 1
ATOM 731 N N . SER A 1 90 ? 2.624 -6.028 -3.533 1.00 93.06 90 SER A N 1
ATOM 732 C CA . SER A 1 90 ? 2.747 -7.464 -3.264 1.00 93.06 90 SER A CA 1
ATOM 733 C C . SER A 1 90 ? 1.654 -8.045 -2.354 1.00 93.06 90 SER A C 1
ATOM 735 O O . SER A 1 90 ? 1.239 -9.178 -2.603 1.00 93.06 90 SER A O 1
ATOM 737 N N . PRO A 1 91 ? 1.082 -7.314 -1.365 1.00 94.56 91 PRO A N 1
ATOM 738 C CA . PRO A 1 91 ? -0.056 -7.833 -0.604 1.00 94.56 91 PRO A CA 1
ATOM 739 C C . PRO A 1 91 ? -1.304 -8.124 -1.452 1.00 94.56 91 PRO A C 1
ATOM 741 O O . PRO A 1 91 ? -2.154 -8.886 -1.010 1.00 94.56 91 PRO A O 1
ATOM 744 N N . CYS A 1 92 ? -1.417 -7.540 -2.649 1.00 94.62 92 CYS A N 1
ATOM 745 C CA . CYS A 1 92 ? -2.512 -7.769 -3.591 1.00 94.62 92 CYS A CA 1
ATOM 746 C C . CYS A 1 92 ? -2.259 -8.892 -4.596 1.00 94.62 92 CYS A C 1
ATOM 748 O O . CYS A 1 92 ? -3.175 -9.216 -5.345 1.00 94.62 92 CYS A O 1
ATOM 750 N N . ASP A 1 93 ? -1.071 -9.500 -4.642 1.00 94.12 93 ASP A N 1
ATOM 751 C CA . ASP A 1 93 ? -0.730 -10.438 -5.718 1.00 94.12 93 ASP A CA 1
ATOM 752 C C . ASP A 1 93 ? -1.623 -11.680 -5.731 1.00 94.12 93 ASP A C 1
ATOM 754 O O . ASP A 1 93 ? -2.145 -12.057 -6.780 1.00 94.12 93 ASP A O 1
ATOM 758 N N . GLY A 1 94 ? -1.880 -12.268 -4.560 1.00 94.62 94 GLY A N 1
ATOM 759 C CA . GLY A 1 94 ? -2.794 -13.406 -4.444 1.00 94.62 94 GLY A CA 1
ATOM 760 C C . GLY A 1 94 ? -4.235 -13.052 -4.823 1.00 94.62 94 GLY A C 1
ATOM 761 O O . GLY A 1 94 ? -4.896 -13.816 -5.525 1.00 94.62 94 GLY A O 1
ATOM 762 N N . ASP A 1 95 ? -4.707 -11.871 -4.417 1.00 95.44 95 ASP A N 1
ATOM 763 C CA . ASP A 1 95 ? -6.056 -11.394 -4.733 1.00 95.44 95 ASP A CA 1
ATOM 764 C C . ASP A 1 95 ? -6.205 -11.088 -6.227 1.00 95.44 95 ASP A C 1
ATOM 766 O O . ASP A 1 95 ? -7.196 -11.463 -6.850 1.00 95.44 95 ASP A O 1
ATOM 770 N N . ALA A 1 96 ? -5.198 -10.466 -6.838 1.00 93.81 96 ALA A N 1
ATOM 771 C CA . ALA A 1 96 ? -5.206 -10.159 -8.258 1.00 93.81 96 ALA A CA 1
ATOM 772 C C . ALA A 1 96 ? -5.163 -11.442 -9.104 1.00 93.81 96 ALA A C 1
ATOM 774 O O . ALA A 1 96 ? -5.903 -11.545 -10.084 1.00 93.81 96 ALA A O 1
ATOM 775 N N . MET A 1 97 ? -4.373 -12.449 -8.705 1.00 92.50 97 MET A N 1
ATOM 776 C CA . MET A 1 97 ? -4.373 -13.773 -9.349 1.00 92.50 97 MET A CA 1
ATOM 777 C C . MET A 1 97 ? -5.733 -14.459 -9.242 1.00 92.50 97 MET A C 1
ATOM 779 O O . MET A 1 97 ? -6.200 -15.041 -10.219 1.00 92.50 97 MET A O 1
ATOM 783 N N . ARG A 1 98 ? -6.373 -14.373 -8.073 1.00 93.31 98 ARG A N 1
ATOM 784 C CA . ARG A 1 98 ? -7.654 -15.028 -7.800 1.00 93.31 98 ARG A CA 1
ATOM 785 C C . ARG A 1 98 ? -8.831 -14.366 -8.515 1.00 93.31 98 ARG A C 1
ATOM 787 O O . ARG A 1 98 ? -9.680 -15.074 -9.042 1.00 93.31 98 ARG A O 1
ATOM 794 N N . PHE A 1 99 ? -8.908 -13.037 -8.496 1.00 93.25 99 PHE A N 1
ATOM 795 C CA . PHE A 1 99 ? -10.100 -12.302 -8.934 1.00 93.25 99 PHE A CA 1
ATOM 796 C C . PHE A 1 99 ? -9.961 -11.650 -10.311 1.00 93.25 99 PHE A C 1
ATOM 798 O O . PHE A 1 99 ? -10.973 -11.389 -10.955 1.00 93.25 99 PHE A O 1
ATOM 805 N N . CYS A 1 100 ? -8.738 -11.353 -10.758 1.00 90.69 100 CYS A N 1
ATOM 806 C CA . CYS A 1 100 ? -8.500 -10.484 -11.913 1.00 90.69 100 CYS A CA 1
ATOM 807 C C . CYS A 1 100 ? -7.827 -11.189 -13.093 1.00 90.69 100 CYS A C 1
ATOM 809 O O . CYS A 1 100 ? -7.396 -10.511 -14.022 1.00 90.69 100 CYS A O 1
ATOM 811 N N . GLU A 1 101 ? -7.731 -12.521 -13.067 1.00 85.06 101 GLU A N 1
ATOM 812 C CA . GLU A 1 101 ? -7.239 -13.341 -14.188 1.00 85.06 101 GLU A CA 1
ATOM 813 C C . GLU A 1 101 ? -5.826 -12.956 -14.681 1.00 85.06 101 GLU A C 1
ATOM 815 O O . GLU A 1 101 ? -5.424 -13.257 -15.803 1.00 85.06 101 GLU A O 1
ATOM 820 N N . ILE A 1 102 ? -5.007 -12.322 -13.834 1.00 85.06 102 ILE A N 1
ATOM 821 C CA . ILE A 1 102 ? -3.657 -11.875 -14.227 1.00 85.06 102 ILE A CA 1
ATOM 822 C C . ILE A 1 102 ? -2.682 -13.036 -14.483 1.00 85.06 102 ILE A C 1
ATOM 824 O O . ILE A 1 102 ? -1.618 -12.827 -15.053 1.00 85.06 102 ILE A O 1
ATOM 828 N N . GLY A 1 103 ? -3.015 -14.249 -14.028 1.00 75.31 103 GLY A N 1
ATOM 829 C CA . GLY A 1 103 ? -2.225 -15.457 -14.283 1.00 75.31 103 GLY A CA 1
ATOM 830 C C . GLY A 1 103 ? -2.484 -16.076 -15.660 1.00 75.31 103 GLY A C 1
ATOM 831 O O . GLY A 1 103 ? -1.679 -16.879 -16.122 1.00 75.31 103 GLY A O 1
ATOM 832 N N . THR A 1 104 ? -3.593 -15.713 -16.311 1.00 71.94 104 THR A N 1
ATOM 833 C CA . THR A 1 104 ? -4.015 -16.247 -17.616 1.00 71.94 104 THR A CA 1
ATOM 834 C C . THR A 1 104 ? -3.933 -15.198 -18.724 1.00 71.94 104 THR A C 1
ATOM 836 O O . THR A 1 104 ? -3.691 -15.547 -19.879 1.00 71.94 104 THR A O 1
ATOM 839 N N . VAL A 1 105 ? -4.084 -13.913 -18.390 1.00 65.81 105 VAL A N 1
ATOM 840 C CA . VAL A 1 105 ? -3.955 -12.792 -19.327 1.00 65.81 105 VAL A CA 1
ATOM 841 C C . VAL A 1 105 ? -2.512 -12.291 -19.350 1.00 65.81 105 VAL A C 1
ATOM 843 O O . VAL A 1 105 ? -1.944 -11.944 -18.316 1.00 65.81 105 VAL A O 1
ATOM 846 N N . ALA A 1 106 ? -1.906 -12.202 -20.537 1.00 59.94 106 ALA A N 1
ATOM 847 C CA . ALA A 1 106 ? -0.566 -11.642 -20.654 1.00 59.94 106 ALA A CA 1
ATOM 848 C C . ALA A 1 106 ? -0.569 -10.148 -20.269 1.00 59.94 106 ALA A C 1
ATOM 850 O O . ALA A 1 106 ? -1.292 -9.340 -20.858 1.00 59.94 106 ALA A O 1
ATOM 851 N N . GLY A 1 107 ? 0.298 -9.794 -19.311 1.00 60.59 107 GLY A N 1
ATOM 852 C CA . GLY A 1 107 ? 0.547 -8.437 -18.796 1.00 60.59 107 GLY A CA 1
ATOM 853 C C . GLY A 1 107 ? 0.459 -7.283 -19.813 1.00 60.59 107 GLY A C 1
ATOM 854 O O . GLY A 1 107 ? -0.158 -6.270 -19.492 1.00 60.59 107 GLY A O 1
ATOM 855 N N . PRO A 1 108 ? 1.007 -7.410 -21.041 1.00 56.66 108 PRO A N 1
ATOM 856 C CA . PRO A 1 108 ? 1.001 -6.335 -22.037 1.00 56.66 108 PRO A CA 1
ATOM 857 C C . PRO A 1 108 ? -0.382 -5.909 -22.555 1.00 56.66 108 PRO A C 1
ATOM 859 O O . PRO A 1 108 ? -0.498 -4.820 -23.110 1.00 56.66 108 PRO A O 1
ATOM 862 N N . PHE A 1 109 ? -1.422 -6.738 -22.406 1.00 60.09 109 PHE A N 1
ATOM 863 C CA . PHE A 1 109 ? -2.771 -6.436 -22.916 1.00 60.09 109 PHE A CA 1
ATOM 864 C C . PHE A 1 109 ? -3.709 -5.849 -21.858 1.00 60.09 109 PHE A C 1
ATOM 866 O O . PHE A 1 109 ? -4.838 -5.463 -22.168 1.00 60.09 109 PHE A O 1
ATOM 873 N N . LEU A 1 110 ? -3.258 -5.779 -20.607 1.00 69.44 110 LEU A N 1
ATOM 874 C CA . LEU A 1 110 ? -4.046 -5.226 -19.520 1.00 69.44 110 LEU A CA 1
ATOM 875 C C . LEU A 1 110 ? -4.054 -3.702 -19.622 1.00 69.44 110 LEU A C 1
ATOM 877 O O . LEU A 1 110 ? -3.028 -3.037 -19.489 1.00 69.44 110 LEU A O 1
ATOM 881 N N . GLN A 1 111 ? -5.243 -3.146 -19.855 1.00 73.38 111 GLN A N 1
ATOM 882 C CA . GLN A 1 111 ? -5.438 -1.703 -19.810 1.00 73.38 111 GLN A CA 1
ATOM 883 C C . GLN A 1 111 ? -5.060 -1.168 -18.426 1.00 73.38 111 GLN A C 1
ATOM 885 O O . GLN A 1 111 ? -5.372 -1.779 -17.398 1.00 73.38 111 GLN A O 1
ATOM 890 N N . SER A 1 112 ? -4.426 0.005 -18.397 1.00 77.06 112 SER A N 1
ATOM 891 C CA . SER A 1 112 ? -4.117 0.689 -17.143 1.00 77.06 112 SER A CA 1
ATOM 892 C C . SER A 1 112 ? -5.382 0.853 -16.293 1.00 77.06 112 SER A C 1
ATOM 894 O O . SER A 1 112 ? -6.437 1.243 -16.790 1.00 77.06 112 SER A O 1
ATOM 896 N N . GLY A 1 113 ? -5.282 0.525 -15.008 1.00 78.19 113 GLY A N 1
ATOM 897 C CA . GLY A 1 113 ? -6.390 0.568 -14.060 1.00 78.19 113 GLY A CA 1
ATOM 898 C C . GLY A 1 113 ? -7.283 -0.670 -14.042 1.00 78.19 113 GLY A C 1
ATOM 899 O O . GLY A 1 113 ? -8.107 -0.773 -13.136 1.00 78.19 113 GLY A O 1
ATOM 900 N N . TYR A 1 114 ? -7.118 -1.633 -14.960 1.00 85.00 114 TYR A N 1
ATOM 901 C CA . TYR A 1 114 ? -7.919 -2.863 -14.969 1.00 85.00 114 TYR A CA 1
ATOM 902 C C . TYR A 1 114 ? -7.855 -3.602 -13.625 1.00 85.00 114 TYR A C 1
ATOM 904 O O . TYR A 1 114 ? -8.893 -3.874 -13.020 1.00 85.00 114 TYR A O 1
ATOM 912 N N . VAL A 1 115 ? -6.641 -3.872 -13.128 1.00 89.00 115 VAL A N 1
ATOM 913 C CA . VAL A 1 115 ? -6.448 -4.637 -11.885 1.00 89.00 115 VAL A CA 1
ATOM 914 C C . VAL A 1 115 ? -6.946 -3.850 -10.680 1.00 89.00 115 VAL A C 1
ATOM 916 O O . VAL A 1 115 ? -7.694 -4.396 -9.877 1.00 89.00 115 VAL A O 1
ATOM 919 N N . SER A 1 116 ? -6.622 -2.556 -10.591 1.00 88.00 116 SER A N 1
ATOM 920 C CA . SER A 1 116 ? -7.150 -1.679 -9.538 1.00 88.00 116 SER A CA 1
ATOM 921 C C . SER A 1 116 ? -8.683 -1.724 -9.482 1.00 88.00 116 SER A C 1
ATOM 923 O O . SER A 1 116 ? -9.265 -1.998 -8.435 1.00 88.00 116 SER A O 1
ATOM 925 N N . ASN A 1 117 ? -9.356 -1.560 -10.625 1.00 87.19 117 ASN A N 1
ATOM 926 C CA . ASN A 1 117 ? -10.817 -1.591 -10.701 1.00 87.19 117 ASN A CA 1
ATOM 927 C C . ASN A 1 117 ? -11.396 -2.964 -10.336 1.00 87.19 117 ASN A C 1
ATOM 929 O O . ASN A 1 117 ? -12.419 -3.043 -9.655 1.00 87.19 117 ASN A O 1
ATOM 933 N N . CYS A 1 118 ? -10.759 -4.043 -10.787 1.00 91.38 118 CYS A N 1
ATOM 934 C CA . CYS A 1 118 ? -11.157 -5.405 -10.455 1.00 91.38 118 CYS A CA 1
ATOM 935 C C . CYS A 1 118 ? -11.046 -5.688 -8.946 1.00 91.38 118 CYS A C 1
ATOM 937 O O . CYS A 1 118 ? -12.011 -6.163 -8.343 1.00 91.38 118 CYS A O 1
ATOM 939 N N . LEU A 1 119 ? -9.918 -5.339 -8.319 1.00 92.31 119 LEU A N 1
ATOM 940 C CA . LEU A 1 119 ? -9.715 -5.490 -6.875 1.00 92.31 119 LEU A CA 1
ATOM 941 C C . LEU A 1 119 ? -10.750 -4.681 -6.082 1.00 92.31 119 LEU A C 1
ATOM 943 O O . LEU A 1 119 ? -11.309 -5.180 -5.110 1.00 92.31 119 LEU A O 1
ATOM 947 N N . MET A 1 120 ? -11.083 -3.469 -6.539 1.00 89.06 120 MET A N 1
ATOM 948 C CA . MET A 1 120 ? -12.115 -2.639 -5.907 1.00 89.06 120 MET A CA 1
ATOM 949 C C . MET A 1 120 ? -13.505 -3.280 -5.948 1.00 89.06 120 MET A C 1
ATOM 951 O O . MET A 1 120 ? -14.228 -3.256 -4.949 1.00 89.06 120 MET A O 1
ATOM 955 N N . LYS A 1 121 ? -13.882 -3.883 -7.084 1.00 88.50 121 LYS A N 1
ATOM 956 C CA . LYS A 1 121 ? -15.162 -4.599 -7.232 1.00 88.50 121 LYS A CA 1
ATOM 957 C C . LYS A 1 121 ? -15.269 -5.806 -6.299 1.00 88.50 121 LYS A C 1
ATOM 959 O O . LYS A 1 121 ? -16.367 -6.109 -5.849 1.00 88.50 121 LYS A O 1
ATOM 964 N N . ASN A 1 122 ? -14.142 -6.441 -5.981 1.00 92.19 122 ASN A N 1
ATOM 965 C CA . ASN A 1 122 ? -14.061 -7.605 -5.097 1.00 92.19 122 ASN A CA 1
ATOM 966 C C . ASN A 1 122 ? -13.619 -7.244 -3.666 1.00 92.19 122 ASN A C 1
ATOM 968 O O . ASN A 1 122 ? -13.263 -8.123 -2.889 1.00 92.19 122 ASN A O 1
ATOM 972 N N . SER A 1 123 ? -13.654 -5.961 -3.287 1.00 89.00 123 SER A N 1
ATOM 973 C CA . SER A 1 123 ? -13.088 -5.448 -2.026 1.00 89.00 123 SER A CA 1
ATOM 974 C C . SER A 1 123 ? -13.647 -6.073 -0.737 1.00 89.00 123 SER A C 1
ATOM 976 O O . SER A 1 123 ? -13.022 -5.938 0.312 1.00 89.00 123 SER A O 1
ATOM 978 N N . ALA A 1 124 ? -14.792 -6.757 -0.797 1.00 87.69 124 ALA A N 1
ATOM 979 C CA . ALA A 1 124 ? -15.351 -7.510 0.327 1.00 87.69 124 ALA A CA 1
ATOM 980 C C . ALA A 1 124 ? -14.650 -8.861 0.576 1.00 87.69 124 ALA A C 1
ATOM 982 O O . ALA A 1 124 ? -14.728 -9.384 1.682 1.00 87.69 124 ALA A O 1
ATOM 983 N N . GLU A 1 125 ? -13.985 -9.425 -0.437 1.00 91.75 125 GLU A N 1
ATOM 984 C CA . GLU A 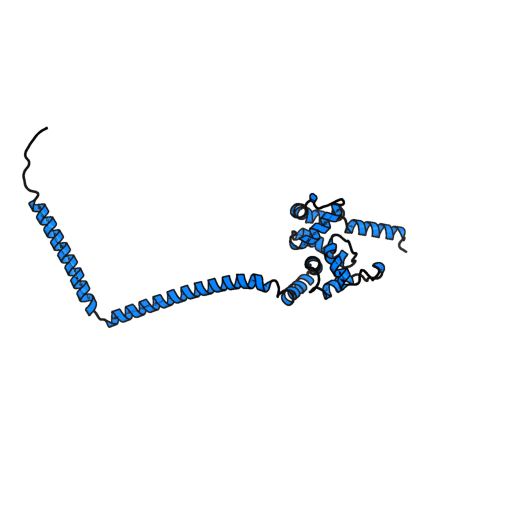1 125 ? -13.373 -10.762 -0.393 1.00 91.75 125 GLU A CA 1
ATOM 985 C C . GLU A 1 125 ? -11.845 -10.750 -0.553 1.00 91.75 125 GLU A C 1
ATOM 987 O O . GLU A 1 125 ? -11.206 -11.793 -0.392 1.00 91.75 125 GLU A O 1
ATOM 992 N N . VAL A 1 126 ? -11.248 -9.597 -0.875 1.00 90.75 126 VAL A N 1
ATOM 993 C CA . VAL A 1 126 ? -9.786 -9.454 -0.933 1.00 90.75 126 VAL A CA 1
ATOM 994 C C . VAL A 1 126 ? -9.162 -9.552 0.460 1.00 90.75 126 VAL A C 1
ATOM 996 O O . VAL A 1 126 ? -9.782 -9.234 1.477 1.00 90.75 126 VAL A O 1
ATOM 999 N N . SER A 1 127 ? -7.895 -9.954 0.512 1.00 93.56 127 SER A N 1
ATOM 1000 C CA . SER A 1 127 ? -7.132 -10.017 1.754 1.00 93.56 127 SER A CA 1
ATOM 1001 C C . SER A 1 127 ? -7.071 -8.661 2.468 1.00 93.56 127 SER A C 1
ATOM 1003 O O . SER A 1 127 ? -7.034 -7.601 1.843 1.00 93.56 127 SER A O 1
ATOM 1005 N N . ARG A 1 128 ? -6.961 -8.678 3.803 1.00 88.81 128 ARG A N 1
ATOM 1006 C CA . ARG A 1 128 ? -6.837 -7.454 4.617 1.00 88.81 128 ARG A CA 1
ATOM 1007 C C . ARG A 1 128 ? -5.662 -6.570 4.184 1.00 88.81 128 ARG A C 1
ATOM 1009 O O . ARG A 1 128 ? -5.772 -5.348 4.220 1.00 88.81 128 ARG A O 1
ATOM 1016 N N . GLY A 1 129 ? -4.542 -7.182 3.794 1.00 88.94 129 GLY A N 1
ATOM 1017 C CA . GLY A 1 129 ? -3.351 -6.469 3.332 1.00 88.94 129 GLY A CA 1
ATOM 1018 C C . GLY A 1 129 ? -3.589 -5.753 2.007 1.00 88.94 129 GLY A C 1
ATOM 1019 O O . GLY A 1 129 ? -3.263 -4.574 1.892 1.00 88.94 129 GLY A O 1
ATOM 1020 N N . CYS A 1 130 ? -4.209 -6.429 1.036 1.00 92.44 130 CYS A N 1
ATOM 1021 C CA . CYS A 1 130 ? -4.577 -5.786 -0.218 1.00 92.44 130 CYS A CA 1
ATOM 1022 C C . CYS A 1 130 ? -5.650 -4.720 -0.019 1.00 92.44 130 CYS A C 1
ATOM 1024 O O . CYS A 1 130 ? -5.510 -3.604 -0.517 1.00 92.44 130 CYS A O 1
ATOM 1026 N N . TRP A 1 131 ? -6.683 -5.037 0.768 1.00 90.62 131 TRP A N 1
ATOM 1027 C CA . TRP A 1 131 ? -7.739 -4.104 1.130 1.00 90.62 131 TRP A CA 1
ATOM 1028 C C . TRP A 1 131 ? -7.152 -2.804 1.684 1.00 90.62 131 TRP A C 1
ATOM 1030 O O . TRP A 1 131 ? -7.467 -1.732 1.182 1.00 90.62 131 TRP A O 1
ATOM 1040 N N . ALA A 1 132 ? -6.209 -2.908 2.625 1.00 87.50 132 ALA A N 1
ATOM 1041 C CA . ALA A 1 132 ? -5.538 -1.770 3.240 1.00 87.50 132 ALA A CA 1
ATOM 1042 C C . ALA A 1 132 ? -4.690 -0.927 2.279 1.00 87.50 132 ALA A C 1
ATOM 1044 O O . ALA A 1 132 ? -4.273 0.146 2.701 1.00 87.50 132 ALA A O 1
ATOM 1045 N N . LEU A 1 133 ? -4.407 -1.394 1.055 1.00 89.12 133 LEU A N 1
ATOM 1046 C CA . LEU A 1 133 ? -3.725 -0.644 -0.005 1.00 89.12 133 LEU A CA 1
ATOM 1047 C C . LEU A 1 133 ? -4.715 -0.022 -0.990 1.00 89.12 133 LEU A C 1
ATOM 1049 O O . LEU A 1 133 ? -4.567 1.141 -1.362 1.00 89.12 133 LEU A O 1
ATOM 1053 N N . ILE A 1 134 ? -5.724 -0.787 -1.408 1.00 88.38 134 ILE A N 1
ATOM 1054 C CA . ILE A 1 134 ? -6.714 -0.343 -2.394 1.00 88.38 134 ILE A CA 1
ATOM 1055 C C . ILE A 1 134 ? -7.749 0.615 -1.790 1.00 88.38 134 ILE A C 1
ATOM 1057 O O . ILE A 1 134 ? -8.264 1.482 -2.492 1.00 88.38 134 ILE A O 1
ATOM 1061 N N . SER A 1 135 ? -8.009 0.513 -0.482 1.00 80.81 135 SER A N 1
ATOM 1062 C CA . SER A 1 135 ? -8.866 1.438 0.262 1.00 80.81 135 SER A CA 1
ATOM 1063 C C . SER A 1 135 ? -8.155 2.742 0.618 1.00 80.81 135 SER A C 1
ATOM 1065 O O . SER A 1 135 ? -8.786 3.652 1.163 1.00 80.81 135 SER A O 1
ATOM 1067 N N . LEU A 1 136 ? -6.848 2.865 0.320 1.00 73.56 136 LEU A N 1
ATOM 1068 C CA . LEU A 1 136 ? -6.087 4.020 0.763 1.00 73.56 136 LEU A CA 1
ATOM 1069 C C . LEU A 1 136 ? -6.604 5.318 0.126 1.00 73.56 136 LEU A C 1
ATOM 1071 O O . LEU A 1 136 ? -6.505 5.510 -1.090 1.00 73.56 136 LEU A O 1
ATOM 1075 N N . PRO A 1 137 ? -7.039 6.261 0.972 1.00 58.44 137 PRO A N 1
ATOM 1076 C CA . PRO A 1 137 ? -7.468 7.607 0.650 1.00 58.44 137 PRO A CA 1
ATOM 1077 C C . PRO A 1 137 ? -6.943 8.311 -0.598 1.00 58.44 137 PRO A C 1
ATOM 1079 O O . PRO A 1 137 ? -5.985 9.081 -0.481 1.00 58.44 137 PRO A O 1
ATOM 1082 N N . ASP A 1 138 ? -7.600 8.233 -1.763 1.00 52.72 138 ASP A N 1
ATOM 1083 C CA . ASP A 1 138 ? -7.698 9.477 -2.548 1.00 52.72 138 ASP A CA 1
ATOM 1084 C C . ASP A 1 138 ? -8.606 10.421 -1.733 1.00 52.72 138 ASP A C 1
ATOM 1086 O O . ASP A 1 138 ? -9.424 9.946 -0.952 1.00 52.72 138 ASP A O 1
ATOM 1090 N N . SER A 1 139 ? -8.436 11.742 -1.775 1.00 48.53 139 SER A N 1
ATOM 1091 C CA . SER A 1 139 ? -9.223 12.652 -0.914 1.00 48.53 139 SER A CA 1
ATOM 1092 C C . SER A 1 139 ? -10.757 12.523 -1.076 1.00 48.53 139 SER A C 1
ATOM 1094 O O . SER A 1 139 ? -11.524 12.997 -0.230 1.00 48.53 139 SER A O 1
ATOM 1096 N N . GLU A 1 140 ? -11.201 11.875 -2.148 1.00 48.22 140 GLU A N 1
ATOM 1097 C CA . GLU A 1 140 ? -12.560 11.453 -2.490 1.00 48.22 140 GLU A CA 1
ATOM 1098 C C . GLU A 1 140 ? -12.812 9.981 -2.080 1.00 48.22 140 GLU A C 1
ATOM 1100 O O . GLU A 1 140 ? -13.812 9.662 -1.430 1.00 48.22 140 GLU A O 1
ATOM 1105 N N . GLY A 1 141 ? -11.837 9.109 -2.329 1.00 46.25 141 GLY A N 1
ATOM 1106 C CA . GLY A 1 141 ? -11.758 7.703 -1.954 1.00 46.25 141 GLY A CA 1
ATOM 1107 C C . GLY A 1 141 ? -11.757 7.440 -0.448 1.00 46.25 141 GLY A C 1
ATOM 1108 O O . GLY A 1 141 ? -12.361 6.462 -0.047 1.00 46.25 141 GLY A O 1
ATOM 1109 N N . VAL A 1 142 ? -11.214 8.317 0.415 1.00 45.84 142 VAL A N 1
ATOM 1110 C CA . VAL A 1 142 ? -11.350 8.189 1.892 1.00 45.84 142 VAL A CA 1
ATOM 1111 C C . VAL A 1 142 ? -12.817 8.219 2.271 1.00 45.84 142 VAL A C 1
ATOM 1113 O O . VAL A 1 142 ? -13.269 7.451 3.105 1.00 45.84 142 VAL A O 1
ATOM 1116 N N . ARG A 1 143 ? -13.561 9.164 1.685 1.00 48.97 143 ARG A N 1
ATOM 1117 C CA . ARG A 1 143 ? -14.965 9.400 2.020 1.00 48.97 143 ARG A CA 1
ATOM 1118 C C . ARG A 1 143 ? -15.827 8.269 1.486 1.00 48.97 143 ARG A C 1
ATOM 1120 O O . ARG A 1 143 ? -16.762 7.857 2.165 1.00 48.97 143 ARG A O 1
ATOM 1127 N N . ALA A 1 144 ? -15.497 7.748 0.307 1.00 48.00 144 ALA A N 1
ATOM 1128 C CA . ALA A 1 144 ? -16.144 6.571 -0.250 1.00 48.00 144 ALA A CA 1
ATOM 1129 C C . ALA A 1 144 ? -15.785 5.294 0.532 1.00 48.00 144 ALA A C 1
ATOM 1131 O O . ALA A 1 144 ? -16.692 4.593 0.958 1.00 48.00 144 ALA A O 1
ATOM 1132 N N . ALA A 1 145 ? -14.505 5.025 0.792 1.00 46.31 145 ALA A N 1
ATOM 1133 C CA . ALA A 1 145 ? -14.016 3.874 1.551 1.00 46.31 145 ALA A CA 1
ATOM 1134 C C . ALA A 1 145 ? -14.539 3.886 2.986 1.00 46.31 145 ALA A C 1
ATOM 1136 O O . ALA A 1 145 ? -15.149 2.909 3.376 1.00 46.31 145 ALA A O 1
ATOM 1137 N N . ALA A 1 146 ? -14.482 5.004 3.715 1.00 50.75 146 ALA A N 1
ATOM 1138 C CA . ALA A 1 146 ? -15.089 5.123 5.044 1.00 50.75 146 ALA A CA 1
ATOM 1139 C C . ALA A 1 146 ? -16.610 4.870 5.018 1.00 50.75 146 ALA A C 1
ATOM 1141 O O . ALA A 1 146 ? -17.163 4.266 5.933 1.00 50.75 146 ALA A O 1
ATOM 1142 N N . LYS A 1 147 ? -17.304 5.283 3.945 1.00 57.44 147 LYS A N 1
ATOM 1143 C CA . LYS A 1 147 ? -18.737 5.006 3.747 1.00 57.44 147 LYS A CA 1
ATOM 1144 C C . LYS A 1 147 ? -19.012 3.538 3.396 1.00 57.44 147 LYS A C 1
ATOM 1146 O O . LYS A 1 147 ? -20.070 3.029 3.750 1.00 57.44 147 LYS A O 1
ATOM 1151 N N . LEU A 1 148 ? -18.100 2.869 2.692 1.00 51.75 148 LEU A N 1
ATOM 1152 C CA . LEU A 1 148 ? -18.190 1.449 2.336 1.00 51.75 148 LEU A CA 1
ATOM 1153 C C . LEU A 1 148 ? -17.751 0.551 3.508 1.00 51.75 148 LEU A C 1
ATOM 1155 O O . LEU A 1 148 ? -18.381 -0.469 3.752 1.00 51.75 148 LEU A O 1
ATOM 1159 N N . GLU A 1 149 ? -16.752 0.948 4.289 1.00 49.59 149 GLU A N 1
ATOM 1160 C CA . GLU A 1 149 ? -16.338 0.356 5.568 1.00 49.59 149 GLU A CA 1
ATOM 1161 C C . GLU A 1 149 ? -17.497 0.373 6.556 1.00 49.59 149 GLU A C 1
ATOM 1163 O O . GLU A 1 149 ? -17.899 -0.676 7.055 1.00 49.59 149 GLU A O 1
ATOM 1168 N N . ALA A 1 150 ? -18.132 1.538 6.709 1.00 55.94 150 ALA A N 1
ATOM 1169 C CA . ALA A 1 150 ? -19.364 1.713 7.471 1.00 55.94 150 ALA A CA 1
ATOM 1170 C C . ALA A 1 150 ? -20.609 1.066 6.821 1.00 55.94 150 ALA A C 1
ATOM 1172 O O . ALA A 1 150 ? -21.731 1.267 7.275 1.00 55.94 150 ALA A O 1
ATOM 1173 N N . LYS A 1 151 ? -20.461 0.328 5.717 1.00 55.47 151 LYS A N 1
ATOM 1174 C CA . LYS A 1 151 ? -21.562 -0.400 5.068 1.00 55.47 151 LYS A CA 1
ATOM 1175 C C . LYS A 1 151 ? -21.326 -1.908 5.049 1.00 55.47 151 LYS A C 1
ATOM 1177 O O . LYS A 1 151 ? -22.286 -2.662 5.179 1.00 55.47 151 LYS A O 1
ATOM 1182 N N . TYR A 1 152 ? -20.079 -2.349 4.895 1.00 49.31 152 TYR A N 1
ATOM 1183 C CA . TYR A 1 152 ? -19.732 -3.746 4.626 1.00 49.31 152 TYR A CA 1
ATOM 1184 C C . TYR A 1 152 ? -18.899 -4.411 5.733 1.00 49.31 152 TYR A C 1
ATOM 1186 O O . TYR A 1 152 ? -18.978 -5.627 5.873 1.00 49.31 152 TYR A O 1
ATOM 1194 N N . TRP A 1 153 ? -18.186 -3.660 6.582 1.00 53.19 153 TRP A N 1
ATOM 1195 C CA . TRP A 1 153 ? -17.278 -4.213 7.605 1.00 53.19 153 TRP A CA 1
ATOM 1196 C C . TRP A 1 153 ? -17.837 -4.140 9.037 1.00 53.19 153 TRP A C 1
ATOM 1198 O O . TRP A 1 153 ? -17.117 -3.908 10.006 1.00 53.19 153 TRP A O 1
ATOM 1208 N N . HIS A 1 154 ? -19.142 -4.378 9.196 1.00 50.94 154 HIS A N 1
ATOM 1209 C CA . HIS A 1 154 ? -19.813 -4.343 10.502 1.00 50.94 154 HIS A CA 1
ATOM 1210 C C . HIS A 1 154 ? -20.004 -5.694 11.189 1.00 50.94 154 HIS A C 1
ATOM 1212 O O . HIS A 1 154 ? -20.521 -5.713 12.297 1.00 50.94 154 HIS A O 1
ATOM 1218 N N . LYS A 1 155 ? -19.614 -6.826 10.595 1.00 47.00 155 LYS A N 1
ATOM 1219 C CA . LYS A 1 155 ? -19.842 -8.125 11.253 1.00 47.00 155 LYS A CA 1
ATOM 1220 C C . LYS A 1 155 ? -18.702 -8.566 12.167 1.00 47.00 155 LYS A C 1
ATOM 1222 O O . LYS A 1 155 ? -18.976 -8.939 13.298 1.00 47.00 155 LYS A O 1
ATOM 1227 N N . GLU A 1 156 ? -17.449 -8.457 11.737 1.00 43.62 156 GLU A N 1
ATOM 1228 C CA . GLU A 1 156 ? -16.319 -8.944 12.548 1.00 43.62 156 GLU A CA 1
ATOM 1229 C C . GLU A 1 156 ? -15.907 -7.969 13.662 1.00 43.62 156 GLU A C 1
ATOM 1231 O O . GLU A 1 156 ? -15.553 -8.403 14.751 1.00 43.62 156 GLU A O 1
ATOM 1236 N N . PHE A 1 157 ? -16.026 -6.653 13.446 1.00 43.75 157 PHE A N 1
ATOM 1237 C CA . PHE A 1 157 ? -15.614 -5.647 14.440 1.00 43.75 157 PHE A CA 1
ATOM 1238 C C . PHE A 1 157 ? -16.717 -5.279 15.449 1.00 43.75 157 PHE A C 1
ATOM 1240 O O . PHE A 1 157 ? -16.427 -4.835 16.563 1.00 43.75 157 PHE A O 1
ATOM 1247 N N . ALA A 1 158 ? -17.996 -5.447 15.081 1.00 45.75 158 ALA A N 1
ATOM 1248 C CA . ALA A 1 158 ? -19.104 -5.061 15.952 1.00 45.75 158 ALA A CA 1
ATOM 1249 C C . ALA A 1 158 ? -19.249 -5.989 17.158 1.00 45.75 158 ALA A C 1
ATOM 1251 O O . ALA A 1 158 ? -19.590 -5.501 18.225 1.00 45.75 158 ALA A O 1
ATOM 1252 N N . GLU A 1 159 ? -18.963 -7.288 17.050 1.00 41.12 159 GLU A N 1
ATOM 1253 C CA . GLU A 1 159 ? -19.115 -8.195 18.198 1.00 41.12 159 GLU A CA 1
ATOM 1254 C C . GLU A 1 159 ? -18.049 -7.992 19.283 1.00 41.12 159 GLU A C 1
ATOM 1256 O O . GLU A 1 159 ? -18.337 -8.200 20.466 1.00 41.12 159 GLU A O 1
ATOM 1261 N N . GLU A 1 160 ? -16.843 -7.557 18.911 1.00 39.41 160 GLU A N 1
ATOM 1262 C CA . GLU A 1 160 ? -15.735 -7.359 19.849 1.00 39.41 160 GLU A CA 1
ATOM 1263 C C . GLU A 1 160 ? -15.864 -6.025 20.605 1.00 39.41 160 GLU A C 1
ATOM 1265 O O . GLU A 1 160 ? -15.781 -5.996 21.834 1.00 39.41 160 GLU A O 1
ATOM 1270 N N . HIS A 1 161 ? -16.213 -4.934 19.910 1.00 44.25 161 HIS A N 1
ATOM 1271 C CA . HIS A 1 161 ? -16.445 -3.630 20.544 1.00 44.25 161 HIS A CA 1
ATOM 1272 C C . HIS A 1 161 ? -17.847 -3.465 21.154 1.00 44.25 161 HIS A C 1
ATOM 1274 O O . HIS A 1 161 ? -17.995 -2.710 22.117 1.00 44.25 161 HIS A O 1
ATOM 1280 N N . SER A 1 162 ? -18.877 -4.167 20.658 1.00 44.66 162 SER A N 1
ATOM 1281 C CA . SER A 1 162 ? -20.227 -4.113 21.246 1.00 44.66 162 SER A CA 1
ATOM 1282 C C . SER A 1 162 ? -20.226 -4.649 22.668 1.00 44.66 162 SER A C 1
ATOM 1284 O O . SER A 1 162 ? -20.824 -4.023 23.533 1.00 44.66 162 SER A O 1
ATOM 1286 N N . LYS A 1 163 ? -19.522 -5.751 22.950 1.00 51.34 163 LYS A N 1
ATOM 1287 C CA . LYS A 1 163 ? -19.476 -6.319 24.306 1.00 51.34 163 LYS A CA 1
ATOM 1288 C C . LYS A 1 163 ? -18.804 -5.366 25.294 1.00 51.34 163 LYS A C 1
ATOM 1290 O O . LYS A 1 163 ? -19.288 -5.219 26.412 1.00 51.34 163 LYS A O 1
ATOM 1295 N N . GLU A 1 164 ? -17.745 -4.682 24.872 1.00 61.88 164 GLU A N 1
ATOM 1296 C CA . GLU A 1 164 ? -17.024 -3.727 25.719 1.00 61.88 164 GLU A CA 1
ATOM 1297 C C . GLU A 1 164 ? -17.800 -2.416 25.926 1.00 61.88 164 GLU A C 1
ATOM 1299 O O . GLU A 1 164 ? -17.922 -1.912 27.046 1.00 61.88 164 GLU A O 1
ATOM 1304 N N . TRP A 1 165 ? -18.428 -1.898 24.869 1.00 52.50 165 TRP A N 1
ATOM 1305 C CA . TRP A 1 165 ? -19.282 -0.717 24.966 1.00 52.50 165 TRP A CA 1
ATOM 1306 C C . TRP A 1 165 ? -20.569 -1.001 25.752 1.00 52.50 165 TRP A C 1
ATOM 1308 O O . TRP A 1 165 ? -20.945 -0.204 26.607 1.00 52.50 165 TRP A O 1
ATOM 1318 N N . LEU A 1 166 ? -21.211 -2.157 25.545 1.00 61.91 166 LEU A N 1
ATOM 1319 C CA . LEU A 1 166 ? -22.396 -2.573 26.302 1.00 61.91 166 LEU A CA 1
ATOM 1320 C C . LEU A 1 166 ? -22.087 -2.736 27.790 1.00 61.91 166 LEU A C 1
ATOM 1322 O O . LEU A 1 166 ? -22.904 -2.323 28.604 1.00 61.91 166 LEU A O 1
ATOM 1326 N N . ARG A 1 167 ? -20.912 -3.267 28.161 1.00 70.25 167 ARG A N 1
ATOM 1327 C CA . ARG A 1 167 ? -20.458 -3.287 29.564 1.00 70.25 167 ARG A CA 1
ATOM 1328 C C . ARG A 1 167 ? -20.314 -1.877 30.123 1.00 70.25 167 ARG A C 1
ATOM 1330 O O . ARG A 1 167 ? -20.801 -1.598 31.212 1.00 70.25 167 ARG A O 1
ATOM 1337 N N . THR A 1 168 ? -19.692 -0.980 29.363 1.00 67.94 168 THR A N 1
ATOM 1338 C CA . THR A 1 168 ? -19.496 0.418 29.772 1.00 67.94 168 THR A CA 1
ATOM 1339 C C . THR A 1 168 ? -20.832 1.138 29.982 1.00 67.94 168 THR A C 1
ATOM 1341 O O . THR A 1 168 ? -21.032 1.794 31.001 1.00 67.94 168 THR A O 1
ATOM 1344 N N . VAL A 1 169 ? -21.775 0.973 29.052 1.00 66.12 169 VAL A N 1
ATOM 1345 C CA . VAL A 1 169 ? -23.114 1.568 29.137 1.00 66.12 169 VAL A CA 1
ATOM 1346 C C . VAL A 1 169 ? -23.945 0.925 30.244 1.00 66.12 169 VAL A C 1
ATOM 1348 O O . VAL A 1 169 ? -24.633 1.645 30.959 1.00 66.12 169 VAL A O 1
ATOM 1351 N N . ALA A 1 170 ? -23.867 -0.395 30.434 1.00 73.12 170 ALA A N 1
ATOM 1352 C CA . ALA A 1 170 ? -24.545 -1.081 31.532 1.00 73.12 170 ALA A CA 1
ATOM 1353 C C . ALA A 1 170 ? -24.077 -0.547 32.893 1.00 73.12 170 ALA A C 1
ATOM 1355 O O . ALA A 1 170 ? -24.913 -0.175 33.713 1.00 73.12 170 ALA A O 1
ATOM 1356 N N . ASN A 1 171 ? -22.762 -0.400 33.085 1.00 73.62 171 ASN A N 1
ATOM 1357 C CA . ASN A 1 171 ? -22.183 0.154 34.310 1.00 73.62 171 ASN A CA 1
ATOM 1358 C C . ASN A 1 171 ? -22.591 1.625 34.541 1.00 73.62 171 ASN A C 1
ATOM 1360 O O . ASN A 1 171 ? -22.886 2.017 35.669 1.00 73.62 171 ASN A O 1
ATOM 1364 N N . ASP A 1 172 ? -22.640 2.449 33.488 1.00 70.31 172 ASP A N 1
ATOM 1365 C CA . ASP A 1 172 ? -23.055 3.858 33.583 1.00 70.31 172 ASP A CA 1
ATOM 1366 C C . ASP A 1 172 ? -24.561 4.008 33.872 1.00 70.31 172 ASP A C 1
ATOM 1368 O O . ASP A 1 172 ? -24.967 4.844 34.683 1.00 70.31 172 ASP A O 1
ATOM 1372 N N . VAL A 1 173 ? -25.404 3.168 33.261 1.00 72.00 173 VAL A N 1
ATOM 1373 C CA . VAL A 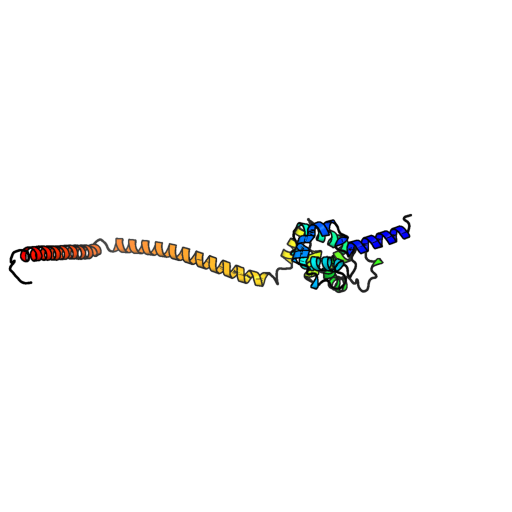1 173 ? -26.847 3.123 33.544 1.00 72.00 173 VAL A CA 1
ATOM 1374 C C . VAL A 1 173 ? -27.099 2.641 34.968 1.00 72.00 173 VAL A C 1
ATOM 1376 O O . VAL A 1 173 ? -27.898 3.260 35.667 1.00 72.00 173 VAL A O 1
ATOM 1379 N N . GLU A 1 174 ? -26.408 1.596 35.425 1.00 74.94 174 GLU A N 1
ATOM 1380 C CA . GLU A 1 174 ? -26.520 1.089 36.794 1.00 74.94 174 GLU A CA 1
ATOM 1381 C C . GLU A 1 174 ? -26.083 2.147 37.816 1.00 74.94 174 GLU A C 1
ATOM 1383 O O . GLU A 1 174 ? -26.825 2.430 38.757 1.00 74.94 174 GLU A O 1
ATOM 1388 N N . GLY A 1 175 ? -24.960 2.834 37.583 1.00 70.69 175 GLY A N 1
ATOM 1389 C CA . GLY A 1 175 ? -24.495 3.928 38.438 1.00 70.69 175 GLY A CA 1
ATOM 1390 C C . GLY A 1 175 ? -25.471 5.109 38.497 1.00 70.69 175 GLY A C 1
ATOM 1391 O O . GLY A 1 175 ? -25.807 5.595 39.582 1.00 70.69 175 GLY A O 1
ATOM 1392 N N . LYS A 1 176 ? -25.994 5.550 37.344 1.00 71.75 176 LYS A N 1
ATOM 1393 C CA . LYS A 1 176 ? -26.984 6.641 37.267 1.00 71.75 176 LYS A CA 1
ATOM 1394 C C . LYS A 1 176 ? -28.325 6.255 37.881 1.00 71.75 176 LYS A C 1
ATOM 1396 O O . LYS A 1 176 ? -28.968 7.094 38.515 1.00 71.75 176 LYS A O 1
ATOM 1401 N N . LEU A 1 177 ? -28.757 5.008 37.702 1.00 69.62 177 LEU A N 1
ATOM 1402 C CA . LEU A 1 177 ? -29.981 4.486 38.300 1.00 69.62 177 LEU A CA 1
ATOM 1403 C C . LEU A 1 177 ? -29.829 4.382 39.818 1.00 69.62 177 LEU A C 1
ATOM 1405 O O . LEU A 1 177 ? -30.721 4.828 40.533 1.00 69.62 177 LEU A O 1
ATOM 1409 N N . HIS A 1 178 ? -28.687 3.896 40.310 1.00 69.62 178 HIS A N 1
ATOM 1410 C CA . HIS A 1 178 ? -28.386 3.813 41.737 1.00 69.62 178 HIS A CA 1
ATOM 1411 C C . HIS A 1 178 ? -28.348 5.202 42.391 1.00 69.62 178 HIS A C 1
ATOM 1413 O O . HIS A 1 178 ? -28.989 5.402 43.419 1.00 69.62 178 HIS A O 1
ATOM 1419 N N . GLN A 1 179 ? -27.711 6.197 41.758 1.00 67.62 179 GLN A N 1
ATOM 1420 C CA . GLN A 1 179 ? -27.725 7.589 42.232 1.00 67.62 179 GLN A CA 1
ATOM 1421 C C . GLN A 1 179 ? -29.134 8.197 42.258 1.00 67.62 179 GLN A C 1
ATOM 1423 O O . GLN A 1 179 ? -29.507 8.848 43.235 1.00 67.62 179 GLN A O 1
ATOM 1428 N N . ARG A 1 180 ? -29.935 7.992 41.203 1.00 61.69 180 ARG A N 1
ATOM 1429 C CA . ARG A 1 180 ? -31.309 8.517 41.144 1.00 61.69 180 ARG A CA 1
ATOM 1430 C C . ARG A 1 180 ? -32.229 7.827 42.144 1.00 61.69 180 ARG A C 1
ATOM 1432 O O . ARG A 1 180 ? -33.021 8.515 42.785 1.00 61.69 180 ARG A O 1
ATOM 1439 N N . LEU A 1 181 ? -32.113 6.506 42.308 1.00 65.06 181 LEU A N 1
ATOM 1440 C CA . LEU A 1 181 ? -32.866 5.778 43.323 1.00 65.06 181 LEU A CA 1
ATOM 1441 C C . LEU A 1 181 ? -32.469 6.251 44.716 1.00 65.06 181 LEU A C 1
ATOM 1443 O O . LEU A 1 181 ? -33.364 6.668 45.435 1.00 65.06 181 LEU A O 1
ATOM 1447 N N . HIS A 1 182 ? -31.179 6.291 45.069 1.00 66.69 182 HIS A N 1
ATOM 1448 C CA . HIS A 1 182 ? -30.741 6.785 46.380 1.00 66.69 182 HIS A CA 1
ATOM 1449 C C . HIS A 1 182 ? -31.239 8.208 46.653 1.00 66.69 182 HIS A C 1
ATOM 1451 O O . HIS A 1 182 ? -31.821 8.449 47.706 1.00 66.69 182 HIS A O 1
ATOM 1457 N N . GLY A 1 183 ? -31.105 9.126 45.690 1.00 65.12 183 GLY A N 1
ATOM 1458 C CA . GLY A 1 183 ? -31.607 10.495 45.832 1.00 65.12 183 GLY A CA 1
ATOM 1459 C C . GLY A 1 183 ? -33.124 10.564 46.036 1.00 65.12 183 GLY A C 1
ATOM 1460 O O . GLY A 1 183 ? -33.598 11.247 46.943 1.00 65.12 183 GLY A O 1
ATOM 1461 N N . SER A 1 184 ? -33.896 9.823 45.233 1.00 70.00 184 SER A N 1
ATOM 1462 C CA . SER A 1 184 ? -35.363 9.805 45.335 1.00 70.00 184 SER A CA 1
ATOM 1463 C C . SER A 1 184 ? -35.869 9.108 46.601 1.00 70.00 184 SER A C 1
ATOM 1465 O O . SER A 1 184 ? -36.809 9.592 47.230 1.00 70.00 184 SER A O 1
ATOM 1467 N N . LEU A 1 185 ? -35.230 8.004 47.005 1.00 66.19 185 LEU A N 1
ATOM 1468 C CA . LEU A 1 185 ? -35.617 7.212 48.165 1.00 66.19 185 LEU A CA 1
ATOM 1469 C C . LEU A 1 185 ? -35.305 7.992 49.439 1.00 66.19 185 LEU A C 1
ATOM 1471 O O . LEU A 1 185 ? -36.146 8.063 50.324 1.00 66.19 185 LEU A O 1
ATOM 1475 N N . GLN A 1 186 ? -34.143 8.646 49.499 1.00 71.56 186 GLN A N 1
ATOM 1476 C CA . GLN A 1 186 ? -33.741 9.465 50.638 1.00 71.56 186 GLN A CA 1
ATOM 1477 C C . GLN A 1 186 ? -34.676 10.670 50.816 1.00 71.56 186 GLN A C 1
ATOM 1479 O O . GLN A 1 186 ? -35.187 10.883 51.912 1.00 71.56 186 GLN A O 1
ATOM 1484 N N . GLN A 1 187 ? -35.030 11.372 49.731 1.00 71.44 187 GLN A N 1
ATOM 1485 C CA . GLN A 1 187 ? -36.027 12.452 49.781 1.00 71.44 187 GLN A CA 1
ATOM 1486 C C . GLN A 1 187 ? -37.440 11.964 50.133 1.00 71.44 187 GLN A C 1
ATOM 1488 O O . GLN A 1 187 ? -38.232 12.702 50.724 1.00 71.44 187 GLN A O 1
ATOM 1493 N N . GLN A 1 188 ? -37.820 10.750 49.734 1.00 69.50 188 GLN A N 1
ATOM 1494 C CA . GLN A 1 188 ? -39.131 10.198 50.069 1.00 69.50 188 GLN A CA 1
ATOM 1495 C C . GLN A 1 188 ? -39.197 9.768 51.534 1.00 69.50 188 GLN A C 1
ATOM 1497 O O . GLN A 1 188 ? -40.146 10.139 52.221 1.00 69.50 188 GLN A O 1
ATOM 1502 N N . VAL A 1 189 ? -38.152 9.098 52.025 1.00 70.50 189 VAL A N 1
ATOM 1503 C CA . VAL A 1 189 ? -37.999 8.710 53.429 1.00 70.50 189 VAL A CA 1
ATOM 1504 C C . VAL A 1 189 ? -37.987 9.940 54.330 1.00 70.50 189 VAL A C 1
ATOM 1506 O O . VAL A 1 189 ? -38.742 9.964 55.292 1.00 70.50 189 VAL A O 1
ATOM 1509 N N . GLU A 1 190 ? -37.235 10.996 54.008 1.00 75.38 190 GLU A N 1
ATOM 1510 C CA . GLU A 1 190 ? -37.247 12.239 54.798 1.00 75.38 190 GLU A CA 1
ATOM 1511 C C . GLU A 1 190 ? -38.645 12.875 54.849 1.00 75.38 190 GLU A C 1
ATOM 1513 O O . GLU A 1 190 ? -39.136 13.219 55.925 1.00 75.38 190 GLU A O 1
ATOM 1518 N N . ARG A 1 191 ? -39.350 12.953 53.710 1.00 71.94 191 ARG A N 1
ATOM 1519 C CA . ARG A 1 191 ? -40.721 13.497 53.659 1.00 71.94 191 ARG A CA 1
ATOM 1520 C C . ARG A 1 191 ? -41.749 12.630 54.384 1.00 71.94 191 ARG A C 1
ATOM 1522 O O . ARG A 1 191 ? -42.748 13.165 54.873 1.00 71.94 191 ARG A O 1
ATOM 1529 N N . ASP A 1 192 ? -41.575 11.313 54.389 1.00 75.19 192 ASP A N 1
ATOM 1530 C CA . ASP A 1 192 ? -42.449 10.374 55.096 1.00 75.19 192 ASP A CA 1
ATOM 1531 C C . ASP A 1 192 ? -42.165 10.395 56.603 1.00 75.19 192 ASP A C 1
ATOM 1533 O O . ASP A 1 192 ? -43.109 10.420 57.394 1.00 75.19 192 ASP A O 1
ATOM 1537 N N . VAL A 1 193 ? -40.893 10.501 57.002 1.00 71.62 193 VAL A N 1
ATOM 1538 C CA . VAL A 1 193 ? -40.466 10.693 58.394 1.00 71.62 193 VAL A CA 1
ATOM 1539 C C . VAL A 1 193 ? -41.008 12.012 58.937 1.00 71.62 193 VAL A C 1
ATOM 1541 O O . VAL A 1 193 ? -41.649 11.998 59.983 1.00 71.62 193 VAL A O 1
ATOM 1544 N N . GLU A 1 194 ? -40.864 13.133 58.222 1.00 75.88 194 GLU A N 1
ATOM 1545 C CA . GLU A 1 194 ? -41.431 14.422 58.647 1.00 75.88 194 GLU A CA 1
ATOM 1546 C C . GLU A 1 194 ? -42.959 14.387 58.764 1.00 75.88 194 GLU A C 1
ATOM 1548 O O . GLU A 1 194 ? -43.529 14.944 59.707 1.00 75.88 194 GLU A O 1
ATOM 1553 N N . ARG A 1 195 ? -43.651 13.735 57.819 1.00 74.44 195 ARG A N 1
ATOM 1554 C CA . ARG A 1 195 ? -45.111 13.571 57.888 1.00 74.44 195 ARG A CA 1
ATOM 1555 C C . ARG A 1 195 ? -45.523 12.695 59.064 1.00 74.44 195 ARG A C 1
ATOM 1557 O O . ARG A 1 195 ? -46.493 13.035 59.740 1.00 74.44 195 ARG A O 1
ATOM 1564 N N . ALA A 1 196 ? -44.792 11.616 59.337 1.00 69.00 196 ALA A N 1
ATOM 1565 C CA . ALA A 1 196 ? -45.014 10.774 60.506 1.00 69.00 196 ALA A CA 1
ATOM 1566 C C . ALA A 1 196 ? -44.790 11.562 61.809 1.00 69.00 196 ALA A C 1
ATOM 1568 O O . ALA A 1 196 ? -45.624 11.488 62.709 1.00 69.00 196 ALA A O 1
ATOM 1569 N N . PHE A 1 197 ? -43.744 12.393 61.864 1.00 64.00 197 PHE A N 1
ATOM 1570 C CA . PHE A 1 197 ? -43.418 13.273 62.991 1.00 64.00 197 PHE A CA 1
ATOM 1571 C C . PHE A 1 197 ? -44.479 14.351 63.249 1.00 64.00 197 PHE A C 1
ATOM 1573 O O . PHE A 1 197 ? -44.830 14.630 64.393 1.00 64.00 197 PHE A O 1
ATOM 1580 N N . LYS A 1 198 ? -45.015 14.965 62.186 1.00 69.31 198 LYS A N 1
ATOM 1581 C CA . LYS A 1 198 ? -46.096 15.960 62.299 1.00 69.31 198 LYS A CA 1
ATOM 1582 C C . LYS A 1 198 ? -47.417 15.312 62.716 1.00 69.31 198 LYS A C 1
ATOM 1584 O O . LYS A 1 198 ? -48.187 15.926 63.450 1.00 69.31 198 LYS A O 1
ATOM 1589 N N . LYS A 1 199 ? -47.679 14.074 62.277 1.00 72.31 199 LYS A N 1
ATOM 1590 C CA . LYS A 1 199 ? -48.908 13.327 62.591 1.00 72.31 199 LYS A CA 1
ATOM 1591 C C . LYS A 1 199 ? -48.914 12.744 64.008 1.00 72.31 199 LYS A C 1
ATOM 1593 O O . LYS A 1 199 ? -49.986 12.614 64.588 1.00 72.31 199 LYS A O 1
ATOM 1598 N N . SER A 1 200 ? -47.750 12.420 64.576 1.00 62.28 200 SER A N 1
ATOM 1599 C CA . SER A 1 200 ? -47.631 11.901 65.946 1.00 62.28 200 SER A CA 1
ATOM 1600 C C . SER A 1 200 ? -47.832 12.964 67.039 1.00 62.28 200 SER A C 1
ATOM 1602 O O . SER A 1 200 ? -47.952 12.604 68.211 1.00 62.28 200 SER A O 1
ATOM 1604 N N . GLY A 1 201 ? -47.927 14.254 66.679 1.00 61.06 201 GLY A N 1
ATOM 1605 C CA . GLY A 1 2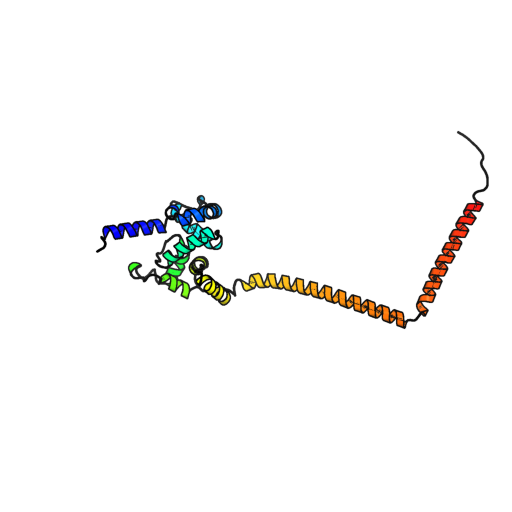01 ? -48.173 15.363 67.611 1.00 61.06 201 GLY A CA 1
ATOM 1606 C C . GLY A 1 201 ? -47.075 15.522 68.683 1.00 61.06 201 GLY A C 1
ATOM 1607 O O . GLY A 1 201 ? -46.136 14.737 68.737 1.00 61.06 201 GLY A O 1
ATOM 1608 N N . PRO A 1 202 ? -47.146 16.515 69.589 1.00 61.22 202 PRO A N 1
ATOM 1609 C CA . PRO A 1 202 ? -46.109 16.743 70.611 1.00 61.22 202 PRO A CA 1
ATOM 1610 C C . PRO A 1 202 ? -46.020 15.642 71.692 1.00 61.22 202 PRO A C 1
ATOM 1612 O O . PRO A 1 202 ? -45.179 15.724 72.586 1.00 61.22 202 PRO A O 1
ATOM 1615 N N . ALA A 1 203 ? -46.856 14.602 71.624 1.00 57.53 203 ALA A N 1
ATOM 1616 C CA . ALA A 1 203 ? -46.965 13.561 72.644 1.00 57.53 203 ALA A CA 1
ATOM 1617 C C . ALA A 1 203 ? -45.699 12.693 72.785 1.00 57.53 203 ALA A C 1
ATOM 1619 O O . ALA A 1 203 ? -45.393 12.250 73.889 1.00 57.53 203 ALA A O 1
ATOM 1620 N N . TRP A 1 204 ? -44.932 12.487 71.707 1.00 61.09 204 TRP A N 1
ATOM 1621 C CA . TRP A 1 204 ? -43.685 11.705 71.743 1.00 61.09 204 TRP A CA 1
ATOM 1622 C C . TRP A 1 204 ? -42.462 12.530 72.198 1.00 61.09 204 TRP A C 1
ATOM 1624 O O . TRP A 1 204 ? -41.481 11.950 72.660 1.00 61.09 204 TRP A O 1
ATOM 1634 N N . MET A 1 205 ? -42.522 13.871 72.147 1.00 55.91 205 MET A N 1
ATOM 1635 C CA . MET A 1 205 ? -41.452 14.738 72.673 1.00 55.91 205 MET A CA 1
ATOM 1636 C C . MET A 1 205 ? -41.475 14.853 74.198 1.00 55.91 205 MET A C 1
ATOM 1638 O O . MET A 1 205 ? -40.432 15.067 74.810 1.00 55.91 205 MET A O 1
ATOM 1642 N N . MET A 1 206 ? -42.639 14.681 74.825 1.00 58.78 206 MET A N 1
ATOM 1643 C CA . MET A 1 206 ? -42.785 14.758 76.281 1.00 58.78 206 MET A CA 1
ATOM 1644 C C . MET A 1 206 ? -41.961 13.705 77.037 1.00 58.78 206 MET A C 1
ATOM 1646 O O . MET A 1 206 ? -41.217 14.100 77.930 1.00 58.78 206 MET A O 1
ATOM 1650 N N . PRO A 1 207 ? -41.981 12.401 76.693 1.00 63.19 207 PRO A N 1
ATOM 1651 C CA . PRO A 1 207 ? -41.125 11.427 77.367 1.00 63.19 207 PRO A CA 1
ATOM 1652 C C . PRO A 1 207 ? -39.633 11.696 77.131 1.00 63.19 207 PRO A C 1
ATOM 1654 O O . PRO A 1 207 ? -38.853 11.519 78.056 1.00 63.19 207 PRO A O 1
ATOM 1657 N N . ILE A 1 208 ? -39.222 12.192 75.957 1.00 63.53 208 ILE A N 1
ATOM 1658 C CA . ILE A 1 208 ? -37.815 12.544 75.688 1.00 63.53 208 ILE A CA 1
ATOM 1659 C C . ILE A 1 208 ? -37.386 13.755 76.522 1.00 63.53 208 ILE A C 1
ATOM 1661 O O . ILE A 1 208 ? -36.328 13.716 77.138 1.00 63.53 208 ILE A O 1
ATOM 1665 N N . LEU A 1 209 ? -38.211 14.801 76.621 1.00 61.81 209 LEU A N 1
ATOM 1666 C CA . LEU A 1 209 ? -37.942 15.954 77.487 1.00 61.81 209 LEU A CA 1
ATOM 1667 C C . LEU A 1 209 ? -37.940 15.574 78.975 1.00 61.81 209 LEU A C 1
ATOM 1669 O O . LEU A 1 209 ? -37.125 16.099 79.728 1.00 61.81 209 LEU A O 1
ATOM 1673 N N . ILE A 1 210 ? -38.788 14.631 79.396 1.00 68.38 210 ILE A N 1
ATOM 1674 C CA . ILE A 1 210 ? -38.804 14.093 80.765 1.00 68.38 210 ILE A CA 1
ATOM 1675 C C . ILE A 1 210 ? -37.553 13.243 81.036 1.00 68.38 210 ILE A C 1
ATOM 1677 O O . ILE A 1 210 ? -36.957 13.373 82.101 1.00 68.38 210 ILE A O 1
ATOM 1681 N N . ILE A 1 211 ? -37.108 12.418 80.082 1.00 70.38 211 ILE A N 1
ATOM 1682 C CA . ILE A 1 211 ? -35.892 11.597 80.207 1.00 70.38 211 ILE A CA 1
ATOM 1683 C C . ILE A 1 211 ? -34.640 12.478 80.176 1.00 70.38 211 ILE A C 1
ATOM 1685 O O . ILE A 1 211 ? -33.769 12.317 81.023 1.00 70.38 211 ILE A O 1
ATOM 1689 N N . CYS A 1 212 ? -34.546 13.441 79.258 1.00 68.88 212 CYS A N 1
ATOM 1690 C CA . CYS A 1 212 ? -33.440 14.396 79.199 1.00 68.88 212 CYS A CA 1
ATOM 1691 C C . CYS A 1 212 ? -33.425 15.308 80.432 1.00 68.88 212 CYS A C 1
ATOM 1693 O O . CYS A 1 212 ? -32.368 15.509 81.021 1.00 68.88 212 CYS A O 1
ATOM 1695 N N . GLY A 1 213 ? -34.585 15.797 80.879 1.00 67.75 213 GLY A N 1
ATOM 1696 C CA . GLY A 1 213 ? -34.714 16.541 82.132 1.00 67.75 213 GLY A CA 1
ATOM 1697 C C . GLY A 1 213 ? -34.325 15.699 83.350 1.00 67.75 213 GLY A C 1
ATOM 1698 O O . GLY A 1 213 ? -33.623 16.184 84.233 1.00 67.75 213 GLY A O 1
ATOM 1699 N N . GLY A 1 214 ? -34.693 14.415 83.361 1.00 68.44 214 GLY A N 1
ATOM 1700 C CA . GLY A 1 214 ? -34.307 13.442 84.381 1.00 68.44 214 GLY A CA 1
ATOM 1701 C C . GLY A 1 214 ? -32.810 13.133 84.381 1.00 68.44 214 GLY A C 1
ATOM 1702 O O . GLY A 1 214 ? -32.205 13.094 85.445 1.00 68.44 214 GLY A O 1
ATOM 1703 N N . LEU A 1 215 ? -32.180 12.985 83.213 1.00 67.75 215 LEU A N 1
ATOM 1704 C CA . LEU A 1 215 ? -30.734 12.776 83.076 1.00 67.75 215 LEU A CA 1
ATOM 1705 C C . LEU A 1 215 ? -29.933 14.018 83.484 1.00 67.75 215 LEU A C 1
ATOM 1707 O O . LEU A 1 215 ? -28.908 13.882 84.147 1.00 67.75 215 LEU A O 1
ATOM 1711 N N . VAL A 1 216 ? -30.412 15.224 83.161 1.00 70.94 216 VAL A N 1
ATOM 1712 C CA . VAL A 1 216 ? -29.804 16.484 83.622 1.00 70.94 216 VAL A CA 1
ATOM 1713 C C . VAL A 1 216 ? -29.976 16.649 85.135 1.00 70.94 216 VAL A C 1
ATOM 1715 O O . VAL A 1 216 ? -29.031 17.045 85.814 1.00 70.94 216 VAL A O 1
ATOM 1718 N N . ALA A 1 217 ? -31.134 16.283 85.694 1.00 68.56 217 ALA A N 1
ATOM 1719 C CA . ALA A 1 217 ? -31.371 16.311 87.136 1.00 68.56 217 ALA A CA 1
ATOM 1720 C C . ALA A 1 217 ? -30.516 15.273 87.884 1.00 68.56 217 ALA A C 1
ATOM 1722 O O . ALA A 1 217 ? -29.889 15.612 88.883 1.00 68.56 217 ALA A O 1
ATOM 1723 N N . LEU A 1 218 ? -30.422 14.036 87.388 1.00 67.00 218 LEU A N 1
ATOM 1724 C CA . LEU A 1 218 ? -29.570 12.987 87.958 1.00 67.00 218 LEU A CA 1
ATOM 1725 C C . LEU A 1 218 ? -28.084 13.331 87.827 1.00 67.00 218 LEU A C 1
ATOM 1727 O O . LEU A 1 218 ? -27.339 13.154 88.786 1.00 67.00 218 LEU A O 1
ATOM 1731 N N . GLY A 1 219 ? -27.663 13.889 86.688 1.00 67.88 219 GLY A N 1
ATOM 1732 C CA . GLY A 1 219 ? -26.317 14.428 86.496 1.00 67.88 219 GLY A CA 1
ATOM 1733 C C . GLY A 1 219 ? -26.013 15.584 87.452 1.00 67.88 219 GLY A C 1
ATOM 1734 O O . GLY A 1 219 ? -24.940 15.622 88.048 1.00 67.88 219 GLY A O 1
ATOM 1735 N N . GLY A 1 220 ? -26.979 16.476 87.684 1.00 68.12 220 GLY A N 1
ATOM 1736 C CA . GLY A 1 220 ? -26.880 17.565 88.658 1.00 68.12 220 GLY A CA 1
ATOM 1737 C C . GLY A 1 220 ? -26.815 17.081 90.109 1.00 68.12 220 GLY A C 1
ATOM 1738 O O . GLY A 1 220 ? -26.015 17.594 90.887 1.00 68.12 220 GLY A O 1
ATOM 1739 N N . VAL A 1 221 ? -27.594 16.060 90.480 1.00 66.81 221 VAL A N 1
ATOM 1740 C CA . VAL A 1 221 ? -27.574 15.446 91.822 1.00 66.81 221 VAL A CA 1
ATOM 1741 C C . VAL A 1 221 ? -26.287 14.648 92.044 1.00 66.81 221 VAL A C 1
ATOM 1743 O O . VAL A 1 221 ? -25.707 14.723 93.130 1.00 66.81 221 VAL A O 1
ATOM 1746 N N . ALA A 1 222 ? -25.795 13.939 91.026 1.00 68.06 222 ALA A N 1
ATOM 1747 C CA . ALA A 1 222 ? -24.507 13.249 91.055 1.00 68.06 222 ALA A CA 1
ATOM 1748 C C . ALA A 1 222 ? -23.342 14.242 91.182 1.00 68.06 222 ALA A C 1
ATOM 1750 O O . ALA A 1 222 ? -22.479 14.057 92.036 1.00 68.06 222 ALA A O 1
ATOM 1751 N N . TRP A 1 223 ? -23.361 15.340 90.420 1.00 65.69 223 TRP A N 1
ATOM 1752 C CA . TRP A 1 223 ? -22.386 16.428 90.528 1.00 65.69 223 TRP A CA 1
ATOM 1753 C C . TRP A 1 223 ? -22.435 17.116 91.900 1.00 65.69 223 TRP A C 1
ATOM 1755 O O . TRP A 1 223 ? -21.404 17.295 92.543 1.00 65.69 223 TRP A O 1
ATOM 1765 N N . TYR A 1 224 ? -23.627 17.437 92.410 1.00 64.12 224 TYR A N 1
ATOM 1766 C CA . TYR A 1 224 ? -23.805 18.035 93.736 1.00 64.12 224 TYR A CA 1
ATOM 1767 C C . TYR A 1 224 ? -23.330 17.101 94.862 1.00 64.12 224 TYR A C 1
ATOM 1769 O O . TYR A 1 224 ? -22.689 17.553 95.810 1.00 64.12 224 TYR A O 1
ATOM 1777 N N . SER A 1 225 ? -23.582 15.793 94.746 1.00 64.75 225 SER A N 1
ATOM 1778 C CA . SER A 1 225 ? -23.128 14.778 95.711 1.00 64.75 225 SER A CA 1
ATOM 1779 C C . SER A 1 225 ? -21.617 14.544 95.638 1.00 64.75 225 SER A C 1
ATOM 1781 O O . SER A 1 225 ? -20.975 14.407 96.677 1.00 64.75 225 SER A O 1
ATOM 1783 N N . TYR A 1 226 ? -21.037 14.577 94.436 1.00 64.25 226 TYR A N 1
ATOM 1784 C CA . TYR A 1 226 ? -19.593 14.531 94.208 1.00 64.25 226 TYR A CA 1
ATOM 1785 C C . TYR A 1 226 ? -18.888 15.746 94.828 1.00 64.25 226 TYR A C 1
ATOM 1787 O O . TYR A 1 226 ? -17.942 15.587 95.597 1.00 64.25 226 TYR A O 1
ATOM 1795 N N . VAL A 1 227 ? -19.407 16.957 94.602 1.00 64.81 227 VAL A N 1
ATOM 1796 C CA . VAL A 1 227 ? -18.871 18.200 95.181 1.00 64.81 227 VAL A CA 1
ATOM 1797 C C . VAL A 1 227 ? -19.030 18.224 96.709 1.00 64.81 227 VAL A C 1
ATOM 1799 O O . VAL A 1 227 ? -18.089 18.562 97.421 1.00 64.81 227 VAL A O 1
ATOM 1802 N N . LYS A 1 228 ? -20.180 17.806 97.253 1.00 61.72 228 LYS A N 1
ATOM 1803 C CA . LYS A 1 228 ? -20.424 17.775 98.708 1.00 61.72 228 LYS A CA 1
ATOM 1804 C C . LYS A 1 228 ? -19.631 16.672 99.424 1.00 61.72 228 LYS A C 1
ATOM 1806 O O . LYS A 1 228 ? -19.242 16.862 100.574 1.00 61.72 228 LYS A O 1
ATOM 1811 N N . GLY A 1 229 ? -19.360 15.553 98.746 1.00 58.16 229 GLY A N 1
ATOM 1812 C CA . GLY A 1 229 ? -18.455 14.496 99.204 1.00 58.16 229 GLY A CA 1
ATOM 1813 C C . GLY A 1 229 ? -17.001 14.966 99.257 1.00 58.16 229 GLY A C 1
ATOM 1814 O O . GLY A 1 229 ? -16.350 14.801 100.285 1.00 58.16 229 GLY A O 1
ATOM 1815 N N . HIS A 1 230 ? -16.535 15.658 98.212 1.00 56.00 230 HIS A N 1
ATOM 1816 C CA . HIS A 1 230 ? -15.178 16.211 98.160 1.00 56.00 230 HIS A CA 1
ATOM 1817 C C . HIS A 1 230 ? -14.933 17.368 99.141 1.00 56.00 230 HIS A C 1
ATOM 1819 O O . HIS A 1 230 ? -13.813 17.534 99.618 1.00 56.00 230 HIS A O 1
ATOM 1825 N N . ILE A 1 231 ? -15.966 18.142 99.491 1.00 50.41 231 ILE A N 1
ATOM 1826 C CA . ILE A 1 231 ? -15.869 19.196 100.517 1.00 50.41 231 ILE A CA 1
ATOM 1827 C C . ILE A 1 231 ? -15.791 18.595 101.936 1.00 50.41 231 ILE A C 1
ATOM 1829 O O . ILE A 1 231 ? -15.197 19.202 102.824 1.00 50.41 231 ILE A O 1
ATOM 1833 N N . ARG A 1 232 ? -16.329 17.386 102.167 1.00 49.06 232 ARG A N 1
ATOM 1834 C CA . ARG A 1 232 ? -16.292 16.716 103.484 1.00 49.06 232 ARG A CA 1
ATOM 1835 C C . ARG A 1 232 ? -14.998 15.938 103.744 1.00 49.06 232 ARG A C 1
ATOM 1837 O O . ARG A 1 232 ? -14.660 15.726 104.901 1.00 49.06 232 ARG A O 1
ATOM 1844 N N . SER A 1 233 ? -14.269 15.547 102.698 1.00 49.41 233 SER A N 1
ATOM 1845 C CA . SER A 1 233 ? -12.975 14.849 102.789 1.00 49.41 233 SER A CA 1
ATOM 1846 C C . SER A 1 233 ? -11.751 15.781 102.739 1.00 49.41 233 SER A C 1
ATOM 1848 O O . SER A 1 233 ? -10.623 15.301 102.715 1.00 49.41 233 SER A O 1
ATOM 1850 N N . GLY A 1 234 ? -11.957 17.103 102.711 1.00 49.88 234 GLY A N 1
ATOM 1851 C CA . GLY A 1 234 ? -10.900 18.121 102.618 1.00 49.88 234 GLY A CA 1
ATOM 1852 C C . GLY A 1 234 ? -10.522 18.815 103.933 1.00 49.88 234 GLY A C 1
ATOM 1853 O O . GLY A 1 234 ? -9.902 19.874 103.885 1.00 49.88 234 GLY A O 1
ATOM 1854 N N . VAL A 1 235 ? -10.901 18.275 105.098 1.00 48.72 235 VAL A N 1
ATOM 1855 C CA . VAL A 1 235 ? -10.562 18.850 106.413 1.00 48.72 235 VAL A CA 1
ATOM 1856 C C . VAL A 1 235 ? -9.968 17.766 107.321 1.00 48.72 235 VAL A C 1
ATOM 1858 O O . VAL A 1 235 ? -10.683 16.853 107.715 1.00 48.72 235 VAL A O 1
ATOM 1861 N N . THR A 1 236 ? -8.668 17.949 107.620 1.00 40.84 236 THR A N 1
ATOM 1862 C CA . THR A 1 236 ? -7.813 17.349 108.678 1.00 40.84 236 THR A CA 1
ATOM 1863 C C . THR A 1 236 ? -7.546 15.828 108.575 1.00 40.84 236 THR A C 1
ATOM 1865 O O . THR A 1 236 ? -8.447 15.031 108.392 1.00 40.84 236 THR A O 1
ATOM 1868 N N . VAL A 1 237 ? -6.316 15.298 108.651 1.00 42.44 237 VAL A N 1
ATOM 1869 C CA . VAL A 1 237 ? -5.189 15.590 109.553 1.00 42.44 237 VAL A CA 1
ATOM 1870 C C . VAL A 1 237 ? -3.854 15.195 108.888 1.00 42.44 237 VAL A C 1
ATOM 1872 O O . VAL A 1 237 ? -3.683 14.072 108.424 1.00 42.44 237 VAL A O 1
ATOM 1875 N N . VAL A 1 238 ? -2.891 16.120 108.917 1.00 47.47 238 VAL A N 1
ATOM 1876 C CA . VAL A 1 238 ? -1.442 15.863 108.847 1.00 47.47 238 VAL A CA 1
ATOM 1877 C C . VAL A 1 238 ? -0.997 15.206 110.156 1.00 47.47 238 VAL A C 1
ATOM 1879 O O . VAL A 1 238 ? -1.313 15.769 111.205 1.00 47.47 238 VAL A O 1
ATOM 1882 N N . LYS A 1 239 ? -0.221 14.108 110.113 1.00 37.91 239 LYS A N 1
ATOM 1883 C CA . LYS A 1 239 ? 0.926 13.878 111.025 1.00 37.91 239 LYS A CA 1
ATOM 1884 C C . LYS A 1 239 ? 1.791 12.652 110.664 1.00 37.91 239 LYS A C 1
ATOM 1886 O O . LYS A 1 239 ? 1.313 11.527 110.678 1.00 37.91 239 LYS A O 1
ATOM 1891 N N . ASP A 1 240 ? 3.064 12.969 110.408 1.00 40.78 240 ASP A N 1
ATOM 1892 C CA . ASP A 1 240 ? 4.325 12.273 110.729 1.00 40.78 240 ASP A CA 1
ATOM 1893 C C . ASP A 1 240 ? 4.625 10.831 110.262 1.00 40.78 240 ASP A C 1
ATOM 1895 O O . ASP A 1 240 ? 4.129 9.860 110.818 1.00 40.78 240 ASP A O 1
ATOM 1899 N N . GLY A 1 241 ? 5.653 10.706 109.404 1.00 33.41 241 GLY A N 1
ATOM 1900 C CA . GLY A 1 241 ? 7.014 10.482 109.925 1.00 33.41 241 GLY A CA 1
ATOM 1901 C C . GLY A 1 241 ? 7.787 9.228 109.465 1.00 33.41 241 GLY A C 1
ATOM 1902 O O . GLY A 1 241 ? 7.453 8.119 109.872 1.00 33.41 241 GLY A O 1
ATOM 1903 N N . ARG A 1 242 ? 8.946 9.489 108.820 1.00 36.81 242 ARG A N 1
ATOM 1904 C CA . ARG A 1 242 ? 10.156 8.651 108.580 1.00 36.81 242 ARG A CA 1
ATOM 1905 C C . ARG A 1 242 ? 10.155 7.857 107.254 1.00 36.81 242 ARG A C 1
ATOM 1907 O O . ARG A 1 242 ? 9.240 7.087 107.002 1.00 36.81 242 ARG A O 1
ATOM 1914 N N . ALA A 1 243 ? 11.151 7.970 106.370 1.00 31.19 243 ALA A N 1
ATOM 1915 C CA . ALA A 1 243 ? 12.545 8.429 106.505 1.00 31.19 243 ALA A CA 1
ATOM 1916 C C . ALA A 1 243 ? 12.827 9.848 105.992 1.00 31.19 243 ALA A C 1
ATOM 1918 O O . ALA A 1 243 ? 12.167 10.274 105.021 1.00 31.19 243 ALA A O 1
#

Secondary structure (DSSP, 8-state):
---HHHHHHHHHHHHHHHH-GGG-HHHHHHHHHHHHHH--GGG-TT-HHHHHHHHHHHTTTTS-HHHHHHHHHHHHHHHHT--TT-TTTGGGHHHHHHHS-TTTS-GGG--TTHHHHHHHHTTTTS-HHHHHHHT---TTHHHHHHHHHHHH--STTHHHHHHHHHHHHHHHHHHHHHHHHHHHHHHHHHHHHHHHHHHTGGGGHHHHHHHHHHHHHHHHHHHHHHHHHHHHSSS--------